Protein AF-A0A9J6B9M2-F1 (afdb_monomer_lite)

Radius of gyration: 27.36 Å; chains: 1; bounding box: 64×39×81 Å

Organism: Polypedilum vanderplanki (NCBI:txid319348)

Structure (mmCIF, N/CA/C/O backbone):
data_AF-A0A9J6B9M2-F1
#
_entry.id   AF-A0A9J6B9M2-F1
#
loop_
_atom_site.group_PDB
_atom_site.id
_atom_site.type_symbol
_atom_site.label_atom_id
_atom_site.label_alt_id
_atom_site.label_comp_id
_atom_site.label_asym_id
_atom_site.label_entity_id
_atom_site.label_seq_id
_atom_site.pdbx_PDB_ins_code
_atom_site.Cartn_x
_atom_site.Cartn_y
_atom_site.Cartn_z
_atom_site.occupancy
_atom_site.B_iso_or_equiv
_atom_site.auth_seq_id
_atom_site.auth_comp_id
_atom_site.auth_asym_id
_atom_site.auth_atom_id
_atom_site.pdbx_PDB_model_num
ATOM 1 N N . MET A 1 1 ? -39.861 -20.823 20.145 1.00 45.88 1 MET A N 1
ATOM 2 C CA . MET A 1 1 ? -38.771 -19.869 20.439 1.00 45.88 1 MET A CA 1
ATOM 3 C C . MET A 1 1 ? -38.819 -18.797 19.368 1.00 45.88 1 MET A C 1
ATOM 5 O O . MET A 1 1 ? -38.499 -19.095 18.225 1.00 45.88 1 MET A O 1
ATOM 9 N N . GLY A 1 2 ? -39.353 -17.618 19.690 1.00 63.28 2 GLY A N 1
ATOM 10 C CA . GLY A 1 2 ? -39.332 -16.478 18.771 1.00 63.28 2 GLY A CA 1
ATOM 11 C C . GLY A 1 2 ? -37.943 -15.850 18.779 1.00 63.28 2 GLY A C 1
ATOM 12 O O . GLY A 1 2 ? -37.312 -15.782 19.830 1.00 63.28 2 GLY A O 1
ATOM 13 N N . VAL A 1 3 ? -37.446 -15.442 17.614 1.00 73.94 3 VAL A N 1
ATOM 14 C CA . VAL A 1 3 ? -36.196 -14.683 17.518 1.00 73.94 3 VAL A CA 1
ATOM 15 C C . VAL A 1 3 ? -36.470 -13.271 18.034 1.00 73.94 3 VAL A C 1
ATOM 17 O O . VAL A 1 3 ? -37.163 -12.500 17.375 1.00 73.94 3 VAL A O 1
ATOM 20 N N . GLU A 1 4 ? -35.949 -12.935 19.212 1.00 78.19 4 GLU A N 1
ATOM 21 C CA . GLU A 1 4 ? -35.966 -11.567 19.736 1.00 78.19 4 GLU A CA 1
ATOM 22 C C . GLU A 1 4 ? -34.777 -10.791 19.152 1.00 78.19 4 GLU A C 1
ATOM 24 O O . GLU A 1 4 ? -33.616 -11.169 19.322 1.00 78.19 4 GLU A O 1
ATOM 29 N N . ILE A 1 5 ? -35.064 -9.726 18.398 1.00 80.81 5 ILE A N 1
ATOM 30 C CA . ILE A 1 5 ? -34.043 -8.889 17.760 1.00 80.81 5 ILE A CA 1
ATOM 31 C C . ILE A 1 5 ? -33.724 -7.717 18.687 1.00 80.81 5 ILE A C 1
ATOM 33 O O . ILE A 1 5 ? -34.560 -6.842 18.897 1.00 80.81 5 ILE A O 1
ATOM 37 N N . ASP A 1 6 ? -32.489 -7.666 19.189 1.00 82.75 6 ASP A N 1
ATOM 38 C CA . ASP A 1 6 ? -31.987 -6.507 19.929 1.00 82.75 6 ASP A CA 1
ATOM 39 C C . ASP A 1 6 ? -31.730 -5.336 18.968 1.00 82.75 6 ASP A C 1
ATOM 41 O O . ASP A 1 6 ? -30.740 -5.303 18.225 1.00 82.75 6 ASP A O 1
ATOM 45 N N . THR A 1 7 ? -32.650 -4.372 18.976 1.00 84.25 7 THR A N 1
ATOM 46 C CA . THR A 1 7 ? -32.613 -3.197 18.103 1.00 84.25 7 THR A CA 1
ATOM 47 C C . THR A 1 7 ? -31.556 -2.173 18.506 1.00 84.25 7 THR A C 1
ATOM 49 O O . THR A 1 7 ? -31.116 -1.396 17.658 1.00 84.25 7 THR A O 1
ATOM 52 N N . HIS A 1 8 ? -31.075 -2.197 19.751 1.00 86.25 8 HIS A N 1
ATOM 53 C CA . HIS A 1 8 ? -30.041 -1.281 20.232 1.00 86.25 8 HIS A CA 1
ATOM 54 C C . HIS A 1 8 ? -28.655 -1.646 19.673 1.00 86.25 8 HIS A C 1
ATOM 56 O O . HIS A 1 8 ? -27.823 -0.771 19.426 1.00 86.25 8 HIS A O 1
ATOM 62 N N . LEU A 1 9 ? -28.411 -2.933 19.406 1.00 85.75 9 LEU A N 1
ATOM 63 C CA . LEU A 1 9 ? -27.164 -3.431 18.807 1.00 85.75 9 LEU A CA 1
ATOM 64 C C . LEU A 1 9 ? -27.168 -3.438 17.270 1.00 85.75 9 LEU A C 1
ATOM 66 O O . LEU A 1 9 ? -26.101 -3.583 16.663 1.00 85.75 9 LEU A O 1
ATOM 70 N N . LEU A 1 10 ? -28.330 -3.273 16.627 1.00 90.31 10 LEU A N 1
ATOM 71 C CA . LEU A 1 10 ? -28.454 -3.275 15.163 1.00 90.31 10 LEU A CA 1
ATOM 72 C C . LEU A 1 10 ? -27.509 -2.283 14.460 1.00 90.31 10 LEU A C 1
ATOM 74 O O . LEU A 1 10 ? -26.861 -2.703 13.501 1.00 90.31 10 LEU A O 1
ATOM 78 N N . PRO A 1 11 ? -27.342 -1.023 14.915 1.00 88.81 11 PRO A N 1
ATOM 79 C CA . PRO A 1 11 ? -26.441 -0.079 14.252 1.00 88.81 11 PRO A CA 1
ATOM 80 C C . PRO A 1 11 ? -24.980 -0.538 14.275 1.00 88.81 11 PRO A C 1
ATOM 82 O O . PRO A 1 11 ? -24.276 -0.427 13.274 1.00 88.81 11 PRO A O 1
ATOM 85 N N . MET A 1 12 ? -24.529 -1.111 15.397 1.00 90.00 12 MET A N 1
ATOM 86 C CA . MET A 1 12 ? -23.161 -1.616 15.534 1.00 90.00 12 MET A CA 1
ATOM 87 C C . MET A 1 12 ? -22.931 -2.854 14.661 1.00 90.00 12 MET A C 1
ATOM 89 O O . MET A 1 12 ? -21.891 -2.978 14.016 1.00 90.00 12 MET A O 1
ATOM 93 N N . LYS A 1 13 ? -23.922 -3.752 14.582 1.00 91.75 13 LYS A N 1
ATOM 94 C CA . LYS A 1 13 ? -23.883 -4.907 13.672 1.00 91.75 13 LYS A CA 1
ATOM 95 C C . LYS A 1 13 ? -23.866 -4.470 12.207 1.00 91.75 13 LYS A C 1
ATOM 97 O O . LYS A 1 13 ? -23.094 -5.015 11.425 1.00 91.75 13 LYS A O 1
ATOM 102 N N . GLY A 1 14 ? -24.675 -3.471 11.856 1.00 94.69 14 GLY A N 1
ATOM 103 C CA . GLY A 1 14 ? -24.708 -2.880 10.520 1.00 94.69 14 GLY A CA 1
ATOM 104 C C . GLY A 1 14 ? -23.366 -2.261 10.133 1.00 94.69 14 GLY A C 1
ATOM 105 O O . GLY A 1 14 ? -22.851 -2.563 9.059 1.00 94.69 14 GLY A O 1
ATOM 106 N N . HIS A 1 15 ? -22.753 -1.472 11.024 1.00 92.94 15 HIS A N 1
ATOM 107 C CA . HIS A 1 15 ? -21.397 -0.947 10.819 1.00 92.94 15 HIS A CA 1
ATOM 108 C C . HIS A 1 15 ? -20.389 -2.073 10.587 1.00 92.94 15 HIS A C 1
ATOM 110 O O . HIS A 1 15 ? -19.672 -2.040 9.591 1.00 92.94 15 HIS A O 1
ATOM 116 N N . TYR A 1 16 ? -20.374 -3.091 11.451 1.00 92.69 16 TYR A N 1
ATOM 117 C CA . TYR A 1 16 ? -19.426 -4.198 11.336 1.00 92.69 16 TYR A CA 1
ATOM 118 C C . TYR A 1 16 ? -19.595 -4.957 10.014 1.00 92.69 16 TYR A C 1
ATOM 120 O O . TYR A 1 16 ? -18.606 -5.280 9.353 1.00 92.69 16 TYR A O 1
ATOM 128 N N . PHE A 1 17 ? -20.841 -5.200 9.601 1.00 95.75 17 PHE A N 1
ATOM 129 C CA . PHE A 1 17 ? -21.159 -5.820 8.319 1.00 95.75 17 PHE A CA 1
ATOM 130 C C . PHE A 1 17 ? -20.660 -4.974 7.143 1.00 95.75 17 PHE A C 1
ATOM 132 O O . PHE A 1 17 ? -19.900 -5.473 6.317 1.00 95.75 17 PHE A O 1
ATOM 139 N N . LEU A 1 18 ? -21.025 -3.689 7.091 1.00 94.75 18 LEU A N 1
ATOM 140 C CA . LEU A 1 18 ? -20.653 -2.790 5.994 1.00 94.75 18 LEU A CA 1
ATOM 141 C C . LEU A 1 18 ? -19.141 -2.550 5.921 1.00 94.75 18 LEU A C 1
ATOM 143 O O . LEU A 1 18 ? -18.575 -2.522 4.832 1.00 94.75 18 LEU A O 1
ATOM 147 N N . PHE A 1 19 ? -18.473 -2.420 7.067 1.00 92.12 19 PHE A N 1
ATOM 148 C CA . PHE A 1 19 ? -17.027 -2.238 7.133 1.00 92.12 19 PHE A CA 1
ATOM 149 C C . PHE A 1 19 ? -16.279 -3.454 6.575 1.00 92.12 19 PHE A C 1
ATOM 151 O O . PHE A 1 19 ? -15.387 -3.299 5.740 1.00 92.12 19 PHE A O 1
ATOM 158 N N . ASN A 1 20 ? -16.658 -4.670 6.983 1.00 92.69 20 ASN A N 1
ATOM 159 C CA . ASN A 1 20 ? -16.047 -5.889 6.448 1.00 92.69 20 ASN A CA 1
ATOM 160 C C . ASN A 1 20 ? -16.412 -6.099 4.971 1.00 92.69 20 ASN A C 1
ATOM 162 O O . ASN A 1 20 ? -15.540 -6.446 4.183 1.00 92.69 20 ASN A O 1
ATOM 166 N N . ALA A 1 21 ? -17.657 -5.824 4.571 1.00 95.19 21 ALA A N 1
ATOM 167 C CA . ALA A 1 21 ? -18.082 -5.918 3.175 1.00 95.19 21 ALA A CA 1
ATOM 168 C C . ALA A 1 21 ? -17.297 -4.962 2.258 1.00 95.19 21 ALA A C 1
ATOM 170 O O . ALA A 1 21 ? -16.890 -5.358 1.169 1.00 95.19 21 ALA A O 1
ATOM 171 N N . GLY A 1 22 ? -17.041 -3.727 2.702 1.00 91.44 22 GLY A N 1
ATOM 172 C CA . GLY A 1 22 ? -16.270 -2.745 1.935 1.00 91.44 22 GLY A CA 1
ATOM 173 C C . GLY A 1 22 ? -14.766 -3.031 1.899 1.00 91.44 22 GLY A C 1
ATOM 174 O O . GLY A 1 22 ? -14.121 -2.829 0.873 1.00 91.44 22 GLY A O 1
ATOM 175 N N . THR A 1 23 ? -14.189 -3.527 2.996 1.00 91.19 23 THR A N 1
ATOM 176 C CA . THR A 1 23 ? -12.742 -3.806 3.077 1.00 91.19 23 THR A CA 1
ATOM 177 C C . THR A 1 23 ? -12.344 -5.145 2.462 1.00 91.19 23 THR A C 1
ATOM 179 O O . THR A 1 23 ? -11.216 -5.261 1.983 1.00 91.19 23 THR A O 1
ATOM 182 N N . ALA A 1 24 ? -13.253 -6.125 2.418 1.00 93.19 24 ALA A N 1
ATOM 183 C CA . ALA A 1 24 ? -13.013 -7.449 1.848 1.00 93.19 24 ALA A CA 1
ATOM 184 C C . ALA A 1 24 ? -12.409 -7.421 0.431 1.00 93.19 24 ALA A C 1
ATOM 186 O O . ALA A 1 24 ? -11.409 -8.108 0.224 1.00 93.19 24 ALA A O 1
ATOM 187 N N . PRO A 1 25 ? -12.930 -6.637 -0.535 1.00 90.75 25 PRO A N 1
ATOM 188 C CA . PRO A 1 25 ? -12.290 -6.523 -1.840 1.00 90.75 25 PRO A CA 1
ATOM 189 C C . PRO A 1 25 ? -11.047 -5.629 -1.803 1.00 90.75 25 PRO A C 1
ATOM 191 O O . PRO A 1 25 ? -10.071 -5.927 -2.469 1.00 90.75 25 PRO A O 1
ATOM 194 N N . VAL A 1 26 ? -11.026 -4.544 -1.029 1.00 89.50 26 VAL A N 1
ATOM 195 C CA . VAL A 1 26 ? -9.954 -3.536 -1.131 1.00 89.50 26 VAL A CA 1
ATOM 196 C C . VAL A 1 26 ? -8.634 -4.021 -0.526 1.00 89.50 26 VAL A C 1
ATOM 198 O O . VAL A 1 26 ? -7.588 -3.961 -1.172 1.00 89.50 26 VAL A O 1
ATOM 201 N N . VAL A 1 27 ? -8.666 -4.517 0.711 1.00 89.25 27 VAL A N 1
ATOM 202 C CA . VAL A 1 27 ? -7.469 -4.859 1.498 1.00 89.25 27 VAL A CA 1
ATOM 203 C C . VAL A 1 27 ? -6.516 -5.846 0.799 1.00 89.25 27 VAL A C 1
ATOM 205 O O . VAL A 1 27 ? -5.311 -5.572 0.811 1.00 89.25 27 VAL A O 1
ATOM 208 N N . PRO A 1 28 ? -6.978 -6.951 0.171 1.00 90.44 28 PRO A N 1
ATOM 209 C CA . PRO A 1 28 ? -6.077 -7.885 -0.509 1.00 90.44 28 PRO A CA 1
ATOM 210 C C . PRO A 1 28 ? -5.454 -7.319 -1.794 1.00 90.44 28 PRO A C 1
ATOM 212 O O . PRO A 1 28 ? -4.392 -7.794 -2.192 1.00 90.44 28 PRO A O 1
ATOM 215 N N . PHE A 1 29 ? -6.057 -6.299 -2.420 1.00 91.12 29 PHE A N 1
ATOM 216 C CA . PHE A 1 29 ? -5.556 -5.691 -3.661 1.00 91.12 29 PHE A CA 1
ATOM 217 C C . PHE A 1 29 ? -4.731 -4.409 -3.449 1.00 91.12 29 PHE A C 1
ATOM 219 O O . PHE A 1 29 ? -4.120 -3.909 -4.395 1.00 91.12 29 PHE A O 1
ATOM 226 N N . ILE A 1 30 ? -4.624 -3.881 -2.225 1.00 90.12 30 ILE A N 1
ATOM 227 C CA . ILE A 1 30 ? -3.726 -2.744 -1.950 1.00 90.12 30 ILE A CA 1
ATOM 228 C C . ILE A 1 30 ? -2.246 -3.051 -2.273 1.00 90.12 30 ILE A C 1
ATOM 230 O O . ILE A 1 30 ? -1.595 -2.178 -2.851 1.00 90.12 30 ILE A O 1
ATOM 234 N N . PRO A 1 31 ? -1.678 -4.250 -2.006 1.00 91.06 31 PRO A N 1
ATOM 23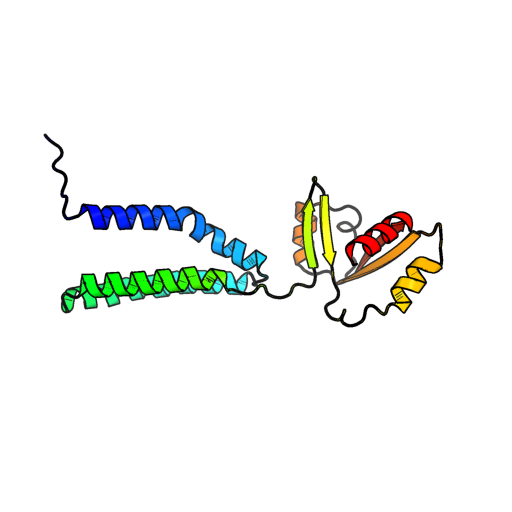5 C CA . PRO A 1 31 ? -0.305 -4.554 -2.405 1.00 91.06 31 PRO A CA 1
ATOM 236 C C . PRO A 1 31 ? -0.123 -4.479 -3.921 1.00 91.06 31 PRO A C 1
ATOM 238 O O . PRO A 1 31 ? 0.861 -3.914 -4.392 1.00 91.06 31 PRO A O 1
ATOM 241 N N . THR A 1 32 ? -1.078 -5.013 -4.690 1.00 90.50 32 THR A N 1
ATOM 242 C CA . THR A 1 32 ? -1.047 -4.960 -6.157 1.00 90.50 32 THR A CA 1
ATOM 243 C C . THR A 1 32 ? -1.185 -3.533 -6.672 1.00 90.50 32 THR A C 1
ATOM 245 O O . THR A 1 32 ? -0.432 -3.147 -7.560 1.00 90.50 32 THR A O 1
ATOM 248 N N . LEU A 1 33 ? -2.046 -2.718 -6.059 1.00 89.75 33 LEU A N 1
ATOM 249 C CA . LEU A 1 33 ? -2.169 -1.301 -6.399 1.00 89.75 33 LEU A CA 1
ATOM 250 C C . LEU A 1 33 ? -0.857 -0.548 -6.135 1.00 89.75 33 LEU A C 1
ATOM 252 O O . LEU A 1 33 ? -0.357 0.158 -7.007 1.00 89.75 33 LEU A O 1
ATOM 256 N N . ALA A 1 34 ? -0.234 -0.757 -4.972 1.00 89.56 34 ALA A N 1
ATOM 257 C CA . ALA A 1 34 ? 1.068 -0.169 -4.661 1.00 89.56 34 ALA A CA 1
ATOM 258 C C . ALA A 1 34 ? 2.145 -0.608 -5.670 1.00 89.56 34 ALA A C 1
ATOM 260 O O . ALA A 1 34 ? 3.009 0.180 -6.053 1.00 89.56 34 ALA A O 1
ATOM 261 N N . LYS A 1 35 ? 2.082 -1.853 -6.157 1.00 86.12 35 LYS A N 1
ATOM 262 C CA . LYS A 1 35 ? 2.966 -2.323 -7.227 1.00 86.12 35 LYS A CA 1
ATOM 263 C C . LYS A 1 35 ? 2.744 -1.619 -8.553 1.00 86.12 35 LYS A C 1
ATOM 265 O O . LYS A 1 35 ? 3.729 -1.266 -9.198 1.00 86.12 35 LYS A O 1
ATOM 270 N N . GLN A 1 36 ? 1.491 -1.403 -8.934 1.00 85.62 36 GLN A N 1
ATOM 271 C CA . GLN A 1 36 ? 1.143 -0.664 -10.147 1.00 85.62 36 GLN A CA 1
ATOM 272 C C . GLN A 1 36 ? 1.603 0.797 -10.074 1.00 85.62 36 GLN A C 1
ATOM 274 O O . GLN A 1 36 ? 2.049 1.337 -11.076 1.00 85.62 36 GLN A O 1
ATOM 279 N N . LEU A 1 37 ? 1.606 1.400 -8.881 1.00 86.38 37 LEU A N 1
ATOM 280 C CA . LEU A 1 37 ? 2.149 2.742 -8.633 1.00 86.38 37 LEU A CA 1
ATOM 281 C C . LEU A 1 37 ? 3.692 2.802 -8.612 1.00 86.38 37 LEU A C 1
ATOM 283 O O . LEU A 1 37 ? 4.258 3.866 -8.374 1.00 86.38 37 LEU A O 1
ATOM 287 N N . GLY A 1 38 ? 4.385 1.681 -8.835 1.00 85.19 38 GLY A N 1
ATOM 288 C CA . GLY A 1 38 ? 5.847 1.625 -8.935 1.00 85.19 38 GLY A CA 1
ATOM 289 C C . GLY A 1 38 ? 6.586 1.324 -7.626 1.00 85.19 38 GLY A C 1
ATOM 290 O O . GLY A 1 38 ? 7.819 1.309 -7.611 1.00 85.19 38 GLY A O 1
ATOM 291 N N . TYR A 1 39 ? 5.889 1.034 -6.520 1.00 87.56 39 TYR A N 1
ATOM 292 C CA . TYR A 1 39 ? 6.551 0.745 -5.244 1.00 87.56 39 TYR A CA 1
ATOM 293 C C . TYR A 1 39 ? 7.278 -0.619 -5.238 1.00 87.56 39 TYR A C 1
ATOM 295 O O . TYR A 1 39 ? 6.812 -1.654 -5.737 1.00 87.56 39 TYR A O 1
ATOM 303 N N . SER A 1 40 ? 8.456 -0.651 -4.606 1.00 88.19 40 SER A N 1
ATOM 304 C CA . SER A 1 40 ? 9.267 -1.871 -4.470 1.00 88.19 40 SER A CA 1
ATOM 305 C C . SER A 1 40 ? 8.603 -2.927 -3.574 1.00 88.19 40 SER A C 1
ATOM 307 O O . SER A 1 40 ? 7.841 -2.606 -2.666 1.00 88.19 40 SER A O 1
ATOM 309 N N . SER A 1 41 ? 8.909 -4.213 -3.807 1.00 88.94 41 SER A N 1
ATOM 310 C CA . SER A 1 41 ? 8.294 -5.333 -3.058 1.00 88.94 41 SER A CA 1
ATOM 311 C C . SER A 1 41 ? 8.703 -5.294 -1.599 1.00 88.94 41 SER A C 1
ATOM 313 O O . SER A 1 41 ? 7.913 -5.634 -0.729 1.00 88.94 41 SER A O 1
ATOM 315 N N . VAL A 1 42 ? 9.932 -4.840 -1.352 1.00 92.69 42 VAL A N 1
ATOM 316 C CA . VAL A 1 42 ? 10.493 -4.704 -0.012 1.00 92.69 42 VAL A CA 1
ATOM 317 C C . VAL A 1 42 ? 9.697 -3.679 0.792 1.00 92.69 42 VAL A C 1
ATOM 319 O O . VAL A 1 42 ? 9.279 -3.978 1.901 1.00 92.69 42 VAL A O 1
ATOM 322 N N . ILE A 1 43 ? 9.413 -2.506 0.214 1.00 92.44 43 ILE A N 1
ATOM 323 C CA . ILE A 1 43 ? 8.668 -1.436 0.895 1.00 92.44 43 ILE A CA 1
ATOM 324 C C . ILE A 1 43 ? 7.251 -1.904 1.229 1.00 92.44 43 ILE A C 1
ATOM 326 O O . ILE A 1 43 ? 6.820 -1.792 2.375 1.00 92.44 43 ILE A O 1
ATOM 330 N N . VAL A 1 44 ? 6.549 -2.481 0.248 1.00 93.50 44 VAL A N 1
ATOM 331 C CA . VAL A 1 44 ? 5.198 -3.018 0.461 1.00 93.50 44 VAL A CA 1
ATOM 332 C C . VAL A 1 44 ? 5.220 -4.097 1.549 1.00 93.50 44 VAL A C 1
ATOM 334 O O . VAL A 1 44 ? 4.422 -4.039 2.479 1.00 93.50 44 VAL A O 1
ATOM 337 N N . GLY A 1 45 ? 6.177 -5.029 1.504 1.00 93.62 45 GLY A N 1
ATOM 338 C CA . GLY A 1 45 ? 6.323 -6.074 2.521 1.00 93.62 45 GLY A CA 1
ATOM 339 C C . GLY A 1 45 ? 6.583 -5.527 3.928 1.00 93.62 45 GLY A C 1
ATOM 340 O O . GLY A 1 45 ? 5.972 -5.991 4.891 1.00 93.62 45 GLY A O 1
ATOM 341 N N . VAL A 1 46 ? 7.433 -4.505 4.058 1.00 96.19 46 VAL A N 1
ATOM 342 C CA . VAL A 1 46 ? 7.728 -3.852 5.345 1.00 96.19 46 VAL A CA 1
ATOM 343 C C . VAL A 1 46 ? 6.477 -3.186 5.919 1.00 96.19 46 VAL A C 1
ATOM 345 O O . VAL A 1 46 ? 6.153 -3.416 7.085 1.00 96.19 46 VAL A O 1
ATOM 348 N N . ILE A 1 47 ? 5.727 -2.433 5.109 1.00 93.62 47 ILE A N 1
ATOM 349 C CA . ILE A 1 47 ? 4.468 -1.798 5.539 1.00 93.62 47 ILE A CA 1
ATOM 350 C C . ILE A 1 47 ? 3.487 -2.857 6.058 1.00 93.62 47 ILE A C 1
ATOM 352 O O . ILE A 1 47 ? 2.960 -2.731 7.165 1.00 93.62 47 ILE A O 1
ATOM 356 N N . TYR A 1 48 ? 3.301 -3.940 5.299 1.00 92.50 48 TYR A N 1
ATOM 357 C CA . TYR A 1 48 ? 2.396 -5.035 5.657 1.00 92.50 48 TYR A CA 1
ATOM 358 C C . TYR A 1 48 ? 2.865 -5.880 6.845 1.00 92.50 48 TYR A C 1
ATOM 360 O O . TYR A 1 48 ? 2.058 -6.599 7.429 1.00 92.50 48 TYR A O 1
ATOM 368 N N . THR A 1 49 ? 4.132 -5.768 7.241 1.00 94.88 49 THR A N 1
ATOM 369 C CA . THR 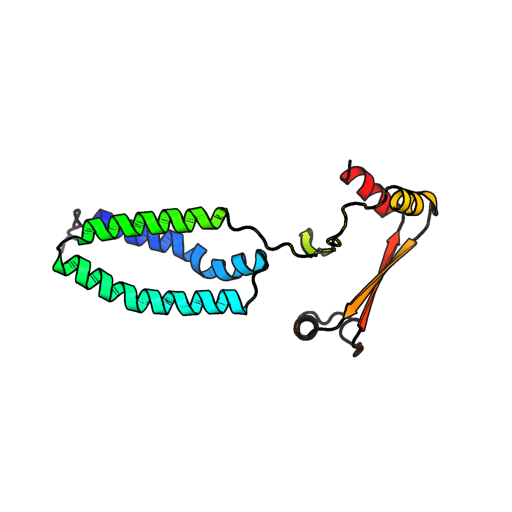A 1 49 ? 4.668 -6.403 8.452 1.00 94.88 49 THR A CA 1
ATOM 370 C C . THR A 1 49 ? 4.479 -5.512 9.677 1.00 94.88 49 THR A C 1
ATOM 372 O O . THR A 1 49 ? 4.094 -5.986 10.744 1.00 94.88 49 THR A O 1
ATOM 375 N N . ILE A 1 50 ? 4.703 -4.204 9.537 1.00 96.19 50 ILE A N 1
ATOM 376 C CA . ILE A 1 50 ? 4.574 -3.248 10.644 1.00 96.19 50 ILE A CA 1
ATOM 377 C C . ILE A 1 50 ? 3.104 -3.070 11.045 1.00 96.19 50 ILE A C 1
ATOM 379 O O . ILE A 1 50 ? 2.794 -3.050 12.237 1.00 96.19 50 ILE A O 1
ATOM 383 N N . LEU A 1 51 ? 2.192 -2.989 10.072 1.00 92.56 51 LEU A N 1
ATOM 384 C CA . LEU A 1 51 ? 0.753 -2.809 10.306 1.00 92.56 51 LEU A CA 1
ATOM 385 C C . LEU A 1 51 ? 0.151 -3.793 11.331 1.00 92.56 51 LEU A C 1
ATOM 387 O O . LEU A 1 51 ? -0.455 -3.326 12.300 1.00 92.56 51 LEU A O 1
ATOM 391 N N . PRO A 1 52 ? 0.299 -5.126 11.191 1.00 93.44 52 PRO A N 1
ATOM 392 C CA . PRO A 1 52 ? -0.249 -6.072 12.159 1.00 93.44 52 PRO A CA 1
ATOM 393 C C . PRO A 1 52 ? 0.429 -5.986 13.529 1.00 93.44 52 PRO A C 1
ATOM 395 O O . PRO A 1 52 ? -0.259 -6.161 14.531 1.00 93.44 52 PRO A O 1
ATOM 398 N N . ILE A 1 53 ? 1.726 -5.665 13.608 1.00 96.75 53 ILE A N 1
ATOM 399 C CA . ILE A 1 53 ? 2.436 -5.492 14.889 1.00 96.75 53 ILE A CA 1
ATOM 400 C C . ILE A 1 53 ? 1.871 -4.287 15.644 1.00 96.75 53 ILE A C 1
ATOM 402 O O . ILE A 1 53 ? 1.480 -4.395 16.809 1.00 96.75 53 ILE A O 1
ATOM 406 N N . VAL A 1 54 ? 1.765 -3.143 14.965 1.00 95.94 54 VAL A N 1
ATOM 407 C CA . VAL A 1 54 ? 1.179 -1.929 15.544 1.00 95.94 54 VAL A CA 1
ATOM 408 C C . VAL A 1 54 ? -0.282 -2.172 15.920 1.00 95.94 54 VAL A C 1
ATOM 410 O O . VAL A 1 54 ? -0.703 -1.788 17.010 1.00 95.94 54 VAL A O 1
ATOM 413 N N . GLY A 1 55 ? -1.053 -2.853 15.069 1.00 92.56 55 GLY A N 1
ATOM 414 C CA . GLY A 1 55 ? -2.442 -3.220 15.344 1.00 92.56 55 GLY A CA 1
ATOM 415 C C . GLY A 1 55 ? -2.600 -4.148 16.552 1.00 92.56 55 GLY A C 1
ATOM 416 O O . GLY A 1 55 ? -3.515 -3.953 17.355 1.00 92.56 55 GLY A O 1
ATOM 417 N N . LEU A 1 56 ? -1.701 -5.120 16.714 1.00 95.88 56 LEU A N 1
ATOM 418 C CA . LEU A 1 56 ? -1.687 -6.047 17.846 1.00 95.88 56 LEU A CA 1
ATOM 419 C C . LEU A 1 56 ? -1.463 -5.314 19.171 1.00 95.88 56 LEU A C 1
ATOM 421 O O . LEU A 1 56 ? -2.127 -5.635 20.149 1.00 95.88 56 LEU A O 1
ATOM 425 N N . ILE A 1 57 ? -0.572 -4.320 19.192 1.00 96.88 57 ILE A N 1
ATOM 426 C CA . ILE A 1 57 ? -0.262 -3.531 20.393 1.00 96.88 57 ILE A CA 1
ATOM 427 C C . ILE A 1 57 ? -1.338 -2.462 20.649 1.00 96.88 57 ILE A C 1
ATOM 429 O O . ILE A 1 57 ? -1.754 -2.247 21.785 1.00 96.88 57 ILE A O 1
ATOM 433 N N . SER A 1 58 ? -1.837 -1.809 19.598 1.00 94.31 58 SER A N 1
ATOM 434 C CA . SER A 1 58 ? -2.804 -0.708 19.718 1.00 94.31 58 SER A CA 1
ATOM 435 C C . SER A 1 58 ? -4.147 -1.177 20.278 1.00 94.31 58 SER A C 1
ATOM 437 O O . SER A 1 58 ? -4.730 -0.501 21.122 1.00 94.31 58 SER A O 1
ATOM 439 N N . LYS A 1 59 ? -4.640 -2.344 19.842 1.00 91.81 59 LYS A N 1
ATOM 440 C CA . LYS A 1 59 ? -5.934 -2.894 20.278 1.00 91.81 59 LYS A CA 1
ATOM 441 C C . LYS A 1 59 ? -6.071 -3.015 21.806 1.00 91.81 59 LYS A C 1
ATOM 443 O O . LYS A 1 59 ? -7.014 -2.428 22.334 1.00 91.81 59 LYS A O 1
ATOM 448 N N . PRO A 1 60 ? -5.180 -3.715 22.537 1.00 95.38 60 PRO A N 1
ATOM 449 C CA . PRO A 1 60 ? -5.278 -3.804 23.990 1.00 95.38 60 PRO A CA 1
ATOM 450 C C . PRO A 1 60 ? -5.047 -2.451 24.666 1.00 95.38 60 PRO A C 1
ATOM 452 O O . PRO A 1 60 ? -5.768 -2.129 25.605 1.00 95.38 60 PRO A O 1
ATOM 455 N N . LEU A 1 61 ? -4.112 -1.626 24.177 1.00 95.62 61 LEU A N 1
ATOM 456 C CA . LEU A 1 61 ? -3.842 -0.311 24.770 1.00 95.62 61 LEU A CA 1
ATOM 457 C C . LEU A 1 61 ? -5.077 0.595 24.736 1.00 95.62 61 LEU A C 1
ATOM 459 O O . LEU A 1 61 ? -5.528 1.074 25.777 1.00 95.62 61 LEU A O 1
ATOM 463 N N . PHE A 1 62 ? -5.658 0.804 23.555 1.00 94.31 62 PHE A N 1
ATOM 464 C CA . PHE A 1 62 ? -6.835 1.660 23.414 1.00 94.31 62 PHE A CA 1
ATOM 465 C C . PHE A 1 62 ? -8.113 1.004 23.944 1.00 94.31 62 PHE A C 1
ATOM 467 O O . PHE A 1 62 ? -9.009 1.723 24.381 1.00 94.31 62 PHE A O 1
ATOM 474 N N . GLY A 1 63 ? -8.178 -0.331 23.975 1.00 93.00 63 GLY A N 1
ATOM 475 C CA . GLY A 1 63 ? -9.238 -1.072 24.661 1.00 93.00 63 GLY A CA 1
ATOM 476 C C . GLY A 1 63 ? -9.255 -0.776 26.161 1.00 93.00 63 GLY A C 1
ATOM 477 O O . GLY A 1 63 ? -10.261 -0.298 26.677 1.00 93.00 63 GLY A O 1
ATOM 478 N N . ILE A 1 64 ? -8.110 -0.931 26.839 1.00 96.12 64 ILE A N 1
ATOM 479 C CA . ILE A 1 64 ? -7.970 -0.635 28.276 1.00 96.12 64 ILE A CA 1
ATOM 480 C C . ILE A 1 64 ? -8.291 0.834 28.569 1.00 96.12 64 ILE A C 1
ATOM 482 O O . ILE A 1 64 ? -8.973 1.131 29.548 1.00 96.12 64 ILE A O 1
ATOM 486 N N . ILE A 1 65 ? -7.821 1.765 27.734 1.00 95.50 65 ILE A N 1
ATOM 487 C CA . ILE A 1 65 ? -8.132 3.196 27.887 1.00 95.50 65 ILE A CA 1
ATOM 488 C C . ILE A 1 65 ? -9.641 3.431 27.741 1.00 95.50 65 ILE A C 1
ATOM 490 O O . ILE A 1 65 ? -10.244 4.116 28.570 1.00 95.50 65 ILE A O 1
ATOM 494 N N . GLY A 1 66 ? -10.260 2.858 26.709 1.00 94.19 66 GLY A N 1
ATOM 495 C CA . GLY A 1 66 ? -11.695 2.984 26.471 1.00 94.19 66 GLY A CA 1
ATOM 496 C C . GLY A 1 66 ? -12.525 2.484 27.646 1.00 94.19 66 GLY A C 1
ATOM 497 O O . GLY A 1 66 ? -13.466 3.171 28.049 1.00 94.19 66 GLY A O 1
ATOM 498 N N . ASP A 1 67 ? -12.132 1.349 28.218 1.00 93.38 67 ASP A N 1
ATOM 499 C CA . ASP A 1 67 ? -12.831 0.717 29.333 1.00 93.38 67 ASP A CA 1
ATOM 500 C C . ASP A 1 67 ? -12.603 1.433 30.659 1.00 93.38 67 ASP A C 1
ATOM 502 O O . ASP A 1 67 ? -13.563 1.678 31.388 1.00 93.38 67 ASP A O 1
ATOM 506 N N . ARG A 1 68 ? -11.369 1.863 30.948 1.00 95.94 68 ARG A N 1
ATOM 507 C CA . ARG A 1 68 ? -11.040 2.561 32.199 1.00 95.94 68 ARG A CA 1
ATOM 508 C C . ARG A 1 68 ? -11.714 3.926 32.315 1.00 95.94 68 ARG A C 1
ATOM 510 O O . ARG A 1 68 ? -12.101 4.320 33.411 1.00 95.94 68 ARG A O 1
ATOM 517 N N . PHE A 1 69 ? -11.812 4.665 31.212 1.00 94.50 69 PHE A N 1
ATOM 518 C CA . PHE A 1 69 ? -12.380 6.017 31.205 1.00 94.50 69 PHE A CA 1
ATOM 519 C C . PHE A 1 69 ? -13.843 6.057 30.736 1.00 94.50 69 PHE A C 1
ATOM 521 O O . PHE A 1 69 ? -14.421 7.140 30.674 1.00 94.50 69 PHE A O 1
ATOM 528 N N . HIS A 1 70 ? -14.450 4.910 30.401 1.00 93.88 70 HIS A N 1
ATOM 529 C CA . HIS A 1 70 ? -15.811 4.807 29.853 1.00 93.88 70 HIS A CA 1
ATOM 530 C C . HIS A 1 70 ? -16.053 5.707 28.621 1.00 93.88 70 HIS A C 1
ATOM 532 O O . HIS A 1 70 ? -17.119 6.304 28.445 1.00 93.88 70 HIS A O 1
ATOM 538 N N . ILE A 1 71 ? -15.043 5.825 27.752 1.00 94.94 71 ILE A N 1
ATOM 539 C CA . ILE A 1 71 ? -15.063 6.675 26.545 1.00 94.94 71 ILE A CA 1
ATOM 540 C C . ILE A 1 71 ? -15.089 5.867 25.240 1.00 94.94 71 ILE A C 1
ATOM 542 O O . ILE A 1 71 ? -14.740 6.397 24.181 1.00 94.94 71 ILE A O 1
ATOM 546 N N . GLN A 1 72 ? -15.529 4.607 25.279 1.00 92.38 72 GLN A N 1
ATOM 547 C CA . GLN A 1 72 ? -15.495 3.688 24.132 1.00 92.38 72 GLN A CA 1
ATOM 548 C C . GLN A 1 72 ? -16.159 4.286 22.886 1.00 92.38 72 GLN A C 1
ATOM 550 O O . GLN A 1 72 ? -15.593 4.237 21.798 1.00 92.38 72 GLN A O 1
ATOM 555 N N . LYS A 1 73 ? -17.326 4.927 23.047 1.00 90.25 73 LYS A N 1
ATOM 556 C CA . LYS A 1 73 ? -18.058 5.561 21.935 1.00 90.25 73 LYS A CA 1
ATOM 557 C C . LYS A 1 73 ? -17.264 6.697 21.282 1.00 90.25 73 LYS A C 1
ATOM 559 O O . LYS A 1 73 ? -17.256 6.807 20.061 1.00 90.25 73 LYS A O 1
ATOM 564 N N . LYS A 1 74 ? -16.581 7.527 22.080 1.00 93.94 74 LYS A N 1
ATOM 565 C CA . LYS A 1 74 ? -15.776 8.649 21.568 1.00 93.94 74 LYS A CA 1
ATOM 566 C C . LYS A 1 74 ? -14.545 8.140 20.820 1.00 93.94 74 LYS A C 1
ATOM 568 O O . LYS A 1 74 ? -14.275 8.617 19.724 1.00 93.94 74 LYS A O 1
ATOM 573 N N . LEU A 1 75 ? -13.847 7.149 21.381 1.00 94.62 75 LEU A N 1
ATOM 574 C CA . LEU A 1 75 ? -12.697 6.515 20.728 1.00 94.62 75 LEU A CA 1
ATOM 575 C C . LEU A 1 75 ? -13.097 5.819 19.426 1.00 94.62 75 LEU A C 1
ATOM 577 O O . LEU A 1 75 ? -12.413 5.970 18.420 1.00 94.62 75 LEU A O 1
ATOM 581 N N . PHE A 1 76 ? -14.227 5.112 19.424 1.00 92.62 76 PHE A N 1
ATOM 582 C CA . PHE A 1 76 ? -14.749 4.457 18.229 1.00 92.62 76 PHE A CA 1
ATOM 583 C C . PHE A 1 76 ? -15.018 5.459 17.098 1.00 92.62 76 PHE A C 1
ATOM 585 O O . PHE A 1 76 ? -14.529 5.273 15.986 1.00 92.62 76 PHE A O 1
ATOM 592 N N . ILE A 1 77 ? -15.732 6.552 17.391 1.00 94.12 77 ILE A N 1
ATOM 593 C CA . ILE A 1 77 ? -16.019 7.604 16.405 1.00 94.12 77 ILE A CA 1
ATOM 594 C C . ILE A 1 77 ? -14.719 8.258 15.913 1.00 94.12 77 ILE A C 1
ATOM 596 O O . ILE A 1 77 ? -14.546 8.443 14.710 1.00 94.12 77 ILE A O 1
ATOM 600 N N . LEU A 1 78 ? -13.781 8.557 16.818 1.00 95.81 78 LEU A N 1
ATOM 601 C CA . LEU A 1 78 ? -12.479 9.129 16.468 1.00 95.81 78 LEU A CA 1
ATOM 602 C C . LEU A 1 78 ? -11.705 8.230 15.492 1.00 95.81 78 LEU A C 1
ATOM 604 O O . LEU A 1 78 ? -11.252 8.704 14.450 1.00 95.81 78 LEU A O 1
ATOM 608 N N . PHE A 1 79 ? -11.579 6.935 15.792 1.00 94.44 79 PHE A N 1
ATOM 609 C CA . PHE A 1 79 ? -10.885 5.999 14.906 1.00 94.44 79 PHE A CA 1
ATOM 610 C C . PHE A 1 79 ? -11.602 5.824 13.570 1.00 94.44 79 PHE A C 1
ATOM 612 O O . PHE A 1 79 ? -10.936 5.730 12.542 1.00 94.44 79 PHE A O 1
ATOM 619 N N . GLN A 1 80 ? -12.935 5.855 13.554 1.00 94.25 80 GLN A N 1
ATOM 620 C CA . GLN A 1 80 ? -13.692 5.817 12.306 1.00 94.25 80 GLN A CA 1
ATOM 621 C C . GLN A 1 80 ? -13.367 7.022 11.410 1.00 94.25 80 GLN A C 1
ATOM 623 O O . GLN A 1 80 ? -13.151 6.840 10.213 1.00 94.25 80 GLN A O 1
ATOM 628 N N . PHE A 1 81 ? -13.269 8.232 11.968 1.00 96.12 81 PHE A N 1
ATOM 629 C CA . PHE A 1 81 ? -12.853 9.412 11.202 1.00 96.12 81 PHE A CA 1
ATOM 630 C C . PHE A 1 81 ? -11.426 9.285 10.665 1.00 96.12 81 PHE A C 1
ATOM 632 O O . PHE A 1 81 ? -11.192 9.568 9.492 1.00 96.12 81 PHE A O 1
ATOM 639 N N . ILE A 1 82 ? -10.488 8.804 11.485 1.00 95.69 82 ILE A N 1
ATOM 640 C CA . ILE A 1 82 ? -9.097 8.580 11.061 1.00 95.69 82 ILE A CA 1
ATOM 641 C C . ILE A 1 82 ? -9.039 7.580 9.901 1.00 95.69 82 ILE A C 1
ATOM 643 O O . ILE A 1 82 ? -8.330 7.818 8.923 1.00 95.69 82 ILE A O 1
ATOM 647 N N . ILE A 1 83 ? -9.809 6.492 9.976 1.00 93.06 83 ILE A N 1
ATOM 648 C CA . ILE A 1 83 ? -9.918 5.499 8.903 1.00 93.06 83 ILE A CA 1
ATOM 649 C C . ILE A 1 83 ? -10.455 6.159 7.630 1.00 93.06 83 ILE A C 1
ATOM 651 O O . ILE A 1 83 ? -9.819 6.040 6.587 1.00 93.06 83 ILE A O 1
ATOM 655 N N . ILE A 1 84 ? -11.567 6.896 7.704 1.00 93.62 84 ILE A N 1
ATOM 656 C CA . ILE A 1 84 ? -12.165 7.565 6.535 1.00 93.62 84 ILE A CA 1
ATOM 657 C C . ILE A 1 84 ? -11.160 8.511 5.866 1.00 93.62 84 ILE A C 1
ATOM 659 O O . ILE A 1 84 ? -10.968 8.435 4.655 1.00 93.62 84 ILE A O 1
ATOM 663 N N . ILE A 1 85 ? -10.482 9.355 6.648 1.00 96.38 85 ILE A N 1
ATOM 664 C CA . ILE A 1 85 ? -9.475 10.296 6.135 1.00 96.38 85 ILE A CA 1
ATOM 665 C C . ILE A 1 85 ? -8.307 9.540 5.493 1.00 96.38 85 ILE A C 1
ATOM 667 O O . ILE A 1 85 ? -7.856 9.911 4.412 1.00 96.38 85 ILE A O 1
ATOM 671 N N . SER A 1 86 ? -7.841 8.457 6.121 1.00 92.25 86 SER A N 1
ATOM 672 C CA . SER A 1 86 ? -6.726 7.653 5.605 1.00 92.25 86 SER A CA 1
ATOM 673 C C . SER A 1 86 ? -7.079 6.971 4.283 1.00 92.25 86 SER A C 1
ATOM 675 O O . SER A 1 86 ? -6.303 7.041 3.336 1.00 92.25 86 SER A O 1
ATOM 677 N N . PHE A 1 87 ? -8.261 6.354 4.186 1.00 90.31 87 PHE A N 1
ATOM 678 C CA . PHE A 1 87 ? -8.731 5.733 2.944 1.00 90.31 87 PHE A CA 1
ATOM 679 C C . PHE A 1 87 ? -8.987 6.765 1.841 1.00 90.31 87 PHE A C 1
ATOM 681 O O . PHE A 1 87 ? -8.708 6.490 0.678 1.00 90.31 87 PHE A O 1
ATOM 688 N N . PHE A 1 88 ? -9.461 7.962 2.189 1.00 92.81 88 PHE A N 1
ATOM 689 C CA . PHE A 1 88 ? -9.604 9.058 1.233 1.00 92.81 88 PHE A CA 1
ATOM 690 C C . PHE A 1 88 ? -8.244 9.552 0.718 1.00 92.81 88 PHE A C 1
ATOM 692 O O . PHE A 1 88 ? -8.080 9.770 -0.480 1.00 92.81 88 PHE A O 1
ATOM 699 N N . ALA A 1 89 ? -7.240 9.652 1.594 1.00 93.25 89 ALA A N 1
ATOM 700 C CA . ALA A 1 89 ? -5.885 10.059 1.223 1.00 93.25 89 ALA A CA 1
ATOM 701 C C . ALA A 1 89 ? -5.209 9.090 0.234 1.00 93.25 89 ALA A C 1
ATOM 703 O O . ALA A 1 89 ? -4.378 9.527 -0.559 1.00 93.25 89 ALA A O 1
ATOM 704 N N . ILE A 1 90 ? -5.591 7.804 0.225 1.00 89.50 90 ILE A N 1
ATOM 705 C CA . ILE A 1 90 ? -5.065 6.808 -0.728 1.00 89.50 90 ILE A CA 1
ATOM 706 C C . ILE A 1 90 ? -5.319 7.223 -2.186 1.00 89.50 90 ILE A C 1
ATOM 708 O O . ILE A 1 90 ? -4.490 6.947 -3.048 1.00 89.50 90 ILE A O 1
ATOM 712 N N . ILE A 1 91 ? -6.417 7.936 -2.461 1.00 89.06 91 ILE A N 1
ATOM 713 C CA . ILE A 1 91 ? -6.768 8.415 -3.810 1.00 89.06 91 ILE A CA 1
ATOM 714 C C . ILE A 1 91 ? -5.724 9.412 -4.343 1.00 89.06 91 ILE A C 1
ATOM 716 O O . ILE A 1 91 ? -5.536 9.528 -5.549 1.00 89.06 91 ILE A O 1
ATOM 720 N N . PHE A 1 92 ? -5.014 10.103 -3.449 1.00 92.00 92 PHE A N 1
ATOM 721 C CA . PHE A 1 92 ? -4.015 11.114 -3.793 1.00 92.00 92 PHE A CA 1
ATOM 722 C C . PHE A 1 92 ? -2.582 10.573 -3.794 1.00 92.00 92 PHE A C 1
ATOM 724 O O . PHE A 1 92 ? -1.642 11.362 -3.882 1.00 92.00 92 PHE A O 1
ATOM 731 N N . ILE A 1 93 ? -2.382 9.254 -3.672 1.00 89.12 93 ILE A N 1
ATOM 732 C CA . ILE A 1 93 ? -1.038 8.670 -3.731 1.00 89.12 93 ILE A CA 1
ATOM 733 C C . ILE A 1 93 ? -0.511 8.799 -5.169 1.00 89.12 93 ILE A C 1
ATOM 735 O O . ILE A 1 93 ? -1.098 8.213 -6.082 1.00 89.12 93 ILE A O 1
ATOM 739 N N . PRO A 1 94 ? 0.596 9.530 -5.393 1.00 86.44 94 PRO A N 1
ATOM 740 C CA . PRO A 1 94 ? 1.168 9.671 -6.722 1.00 86.44 94 PRO A CA 1
ATOM 741 C C . PRO A 1 94 ? 1.848 8.370 -7.163 1.00 86.44 94 PRO A C 1
ATOM 743 O O . PRO A 1 94 ? 2.454 7.656 -6.360 1.00 86.44 94 PRO A O 1
ATOM 746 N N . SER A 1 95 ? 1.796 8.085 -8.462 1.00 84.00 95 SER A N 1
ATOM 747 C CA . SER A 1 95 ? 2.630 7.054 -9.076 1.00 84.00 95 SER A CA 1
ATOM 748 C C . SER A 1 95 ? 4.087 7.507 -9.117 1.00 84.00 95 SER A C 1
ATOM 750 O O . SER A 1 95 ? 4.381 8.657 -9.450 1.00 84.00 95 SER A O 1
ATOM 752 N N . ILE A 1 96 ? 5.010 6.596 -8.828 1.00 80.88 96 ILE A N 1
ATOM 753 C CA . ILE A 1 96 ? 6.438 6.831 -9.033 1.00 80.88 96 ILE A CA 1
ATOM 754 C C . ILE A 1 96 ? 6.685 6.802 -10.549 1.00 80.88 96 ILE A C 1
ATOM 756 O O . ILE A 1 96 ? 6.299 5.817 -11.183 1.00 80.88 96 ILE A O 1
ATOM 760 N N . PRO A 1 97 ? 7.304 7.842 -11.145 1.00 69.56 97 PRO A N 1
ATOM 761 C CA . PRO A 1 97 ? 7.554 7.880 -12.579 1.00 69.56 97 PRO A CA 1
ATOM 762 C C . PRO A 1 97 ? 8.388 6.665 -12.982 1.00 69.56 97 PRO A C 1
ATOM 764 O O . PRO A 1 97 ? 9.503 6.456 -12.499 1.00 69.56 97 PRO A O 1
ATOM 767 N N . SER A 1 98 ? 7.813 5.837 -13.846 1.00 63.41 98 SER A N 1
ATOM 768 C CA . SER A 1 98 ? 8.472 4.677 -14.424 1.00 63.41 98 SER A CA 1
ATOM 769 C C . SER A 1 98 ? 8.758 4.957 -15.890 1.00 63.41 98 SER A C 1
ATOM 771 O O . SER A 1 98 ? 7.870 5.394 -16.613 1.00 63.41 98 SER A O 1
ATOM 773 N N . ASN A 1 99 ? 9.966 4.641 -16.351 1.00 59.75 99 ASN A N 1
ATOM 774 C CA . ASN A 1 99 ? 10.383 4.919 -17.730 1.00 59.75 99 ASN A CA 1
ATOM 775 C C . ASN A 1 99 ? 9.642 4.073 -18.785 1.00 59.75 99 ASN A C 1
ATOM 777 O O . ASN A 1 99 ? 9.890 4.238 -19.975 1.00 59.75 99 ASN A O 1
ATOM 781 N N . GLY A 1 100 ? 8.742 3.166 -18.382 1.00 62.09 100 GLY A N 1
ATOM 782 C CA . GLY A 1 100 ? 7.888 2.459 -19.324 1.00 62.09 100 GLY A CA 1
ATOM 783 C C . GLY A 1 100 ? 6.567 1.967 -18.741 1.00 62.09 100 GLY A C 1
ATOM 784 O O . GLY A 1 100 ? 6.514 1.502 -17.603 1.00 62.09 10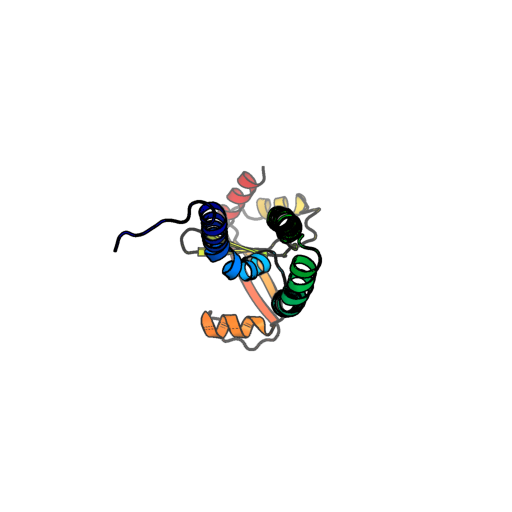0 GLY A O 1
ATOM 785 N N . GLU A 1 101 ? 5.517 2.056 -19.553 1.00 62.69 101 GLU A N 1
ATOM 786 C CA . GLU A 1 101 ? 4.158 1.596 -19.274 1.00 62.69 101 GLU A CA 1
ATOM 787 C C . GLU A 1 101 ? 3.812 0.370 -20.127 1.00 62.69 101 GLU A C 1
ATOM 789 O O . GLU A 1 101 ? 4.150 0.302 -21.309 1.00 62.69 101 GLU A O 1
ATOM 794 N N . PHE A 1 102 ? 3.084 -0.588 -19.550 1.00 63.50 102 PHE A N 1
ATOM 795 C CA . PHE A 1 102 ? 2.551 -1.738 -20.282 1.00 63.50 102 PHE A CA 1
ATOM 796 C C . PHE A 1 102 ? 1.089 -1.485 -20.656 1.00 63.50 102 PHE A C 1
ATOM 798 O O . PHE A 1 102 ? 0.227 -1.380 -19.786 1.00 63.50 102 PHE A O 1
ATOM 805 N N . HIS A 1 103 ? 0.813 -1.385 -21.954 1.00 63.91 103 HIS A N 1
ATOM 806 C CA . HIS A 1 103 ? -0.526 -1.232 -22.518 1.00 63.91 103 HIS A CA 1
ATOM 807 C C . HIS A 1 103 ? -0.962 -2.585 -23.085 1.00 63.91 103 HIS A C 1
ATOM 809 O O . HIS A 1 103 ? -0.361 -3.093 -24.029 1.00 63.91 103 HIS A O 1
ATOM 815 N N . CYS A 1 104 ? -2.001 -3.179 -22.502 1.00 68.38 104 CYS A N 1
ATOM 816 C CA . CYS A 1 104 ? -2.599 -4.415 -22.999 1.00 68.38 104 CYS A CA 1
ATOM 817 C C . CYS A 1 104 ? -3.917 -4.074 -23.695 1.00 68.38 104 CYS A C 1
ATOM 819 O O . CYS A 1 104 ? -4.883 -3.697 -23.031 1.00 68.38 104 CYS A O 1
ATOM 821 N N . HIS A 1 105 ? -3.962 -4.199 -25.019 1.00 67.44 105 HIS A N 1
ATOM 822 C CA . HIS A 1 105 ? -5.174 -3.987 -25.811 1.00 67.44 105 HIS A CA 1
ATOM 823 C C . HIS A 1 105 ? -5.260 -5.078 -26.880 1.00 67.44 105 HIS A C 1
ATOM 825 O O . HIS A 1 105 ? -4.236 -5.457 -27.434 1.00 67.44 105 HIS A O 1
ATOM 831 N N . GLU A 1 106 ? -6.451 -5.629 -27.124 1.00 69.31 106 GLU A N 1
ATOM 832 C CA . GLU A 1 106 ? -6.697 -6.606 -28.206 1.00 69.31 106 GLU A CA 1
ATOM 833 C C . GLU A 1 106 ? -5.754 -7.830 -28.230 1.00 69.31 106 GLU A C 1
ATOM 835 O O . GLU A 1 106 ? -5.390 -8.346 -29.282 1.00 69.31 106 GLU A O 1
ATOM 840 N N . GLY A 1 107 ? -5.349 -8.327 -27.057 1.00 71.19 107 GLY A N 1
ATOM 841 C CA . GLY A 1 107 ? -4.497 -9.519 -26.960 1.00 71.19 107 GLY A CA 1
ATOM 842 C C . GLY A 1 107 ? -3.018 -9.279 -27.282 1.00 71.19 107 GLY A C 1
ATOM 843 O O . GLY A 1 107 ? -2.248 -10.238 -27.291 1.00 71.19 107 GLY A O 1
ATOM 844 N N . VAL A 1 108 ? -2.598 -8.024 -27.481 1.00 62.97 108 VAL A N 1
ATOM 845 C CA . VAL A 1 108 ? -1.184 -7.644 -27.583 1.00 62.97 108 VAL A CA 1
ATOM 846 C C . VAL A 1 108 ? -0.729 -6.868 -26.346 1.00 62.97 108 VAL A C 1
ATOM 848 O O . VAL A 1 108 ? -1.454 -6.033 -25.803 1.00 62.97 108 VAL A O 1
ATOM 851 N N . THR A 1 109 ? 0.492 -7.153 -25.885 1.00 62.44 109 THR A N 1
ATOM 852 C CA . THR A 1 109 ? 1.162 -6.427 -24.796 1.00 62.44 109 THR A CA 1
ATOM 853 C C . THR A 1 109 ? 2.181 -5.460 -25.389 1.00 62.44 109 THR A C 1
ATOM 855 O O . THR A 1 109 ? 3.242 -5.879 -25.853 1.00 62.44 109 THR A O 1
ATOM 858 N N . LEU A 1 110 ? 1.864 -4.167 -25.386 1.00 59.41 110 LEU A N 1
ATOM 859 C CA . LEU A 1 110 ? 2.735 -3.102 -25.876 1.00 59.41 110 LEU A CA 1
ATOM 860 C C . LEU A 1 110 ? 3.473 -2.468 -24.696 1.00 59.41 110 LEU A C 1
ATOM 862 O O . LEU A 1 110 ? 2.847 -1.986 -23.756 1.00 59.41 110 LEU A O 1
ATOM 866 N N . MET A 1 111 ? 4.802 -2.442 -24.741 1.00 58.62 111 MET A N 1
ATOM 867 C CA . MET A 1 111 ? 5.608 -1.689 -23.780 1.00 58.62 111 MET A CA 1
ATOM 868 C C . MET A 1 111 ? 5.916 -0.315 -24.377 1.00 58.62 111 MET A C 1
ATOM 870 O O . MET A 1 111 ? 6.683 -0.209 -25.332 1.00 58.62 111 MET A O 1
ATOM 874 N N . LYS A 1 112 ? 5.310 0.741 -23.832 1.00 60.66 112 LYS A N 1
ATOM 875 C CA . LYS A 1 112 ? 5.647 2.127 -24.171 1.00 60.66 112 LYS A CA 1
ATOM 876 C C . LYS A 1 112 ? 6.789 2.562 -23.273 1.00 60.66 112 LYS A C 1
ATOM 878 O O . LYS A 1 112 ? 6.595 2.666 -22.070 1.00 60.66 112 LYS A O 1
ATOM 883 N N . PHE A 1 113 ? 7.966 2.793 -23.836 1.00 62.75 113 PHE A N 1
ATOM 884 C CA . PHE A 1 113 ? 9.113 3.323 -23.105 1.00 62.75 113 PHE A CA 1
ATOM 885 C C . PHE A 1 113 ? 9.370 4.759 -23.556 1.00 62.75 113 PHE A C 1
ATOM 887 O O . PHE A 1 113 ? 9.584 4.998 -24.744 1.00 62.75 113 PHE A O 1
ATOM 894 N N . CYS A 1 114 ? 9.358 5.699 -22.613 1.00 60.66 114 CYS A N 1
ATOM 895 C CA . CYS A 1 114 ? 9.651 7.104 -22.876 1.00 60.66 114 CYS A CA 1
ATOM 896 C C . CYS A 1 114 ? 10.905 7.493 -22.084 1.00 60.66 114 CYS A C 1
ATOM 898 O O . CYS A 1 114 ? 10.886 7.414 -20.852 1.00 60.66 114 CYS A O 1
ATOM 900 N N . PRO A 1 115 ? 12.008 7.897 -22.740 1.00 56.81 115 PRO A N 1
ATOM 901 C CA . PRO A 1 115 ? 13.173 8.390 -22.025 1.00 56.81 115 PRO A CA 1
ATOM 902 C C . PRO A 1 115 ? 12.815 9.594 -21.128 1.00 56.81 115 PRO A C 1
ATOM 904 O O . PRO A 1 115 ? 12.120 10.506 -21.568 1.00 56.81 115 PRO A O 1
ATOM 907 N N . PRO A 1 116 ? 13.311 9.642 -19.879 1.00 51.69 116 PRO A N 1
ATOM 908 C CA . PRO A 1 116 ? 12.913 10.646 -18.884 1.00 51.69 116 PRO A CA 1
ATOM 909 C C . PRO A 1 116 ? 13.386 12.081 -19.190 1.00 51.69 116 PRO A C 1
ATOM 911 O O . PRO A 1 116 ? 13.036 12.995 -18.458 1.00 51.69 116 PRO A O 1
ATOM 914 N N . ASN A 1 117 ? 14.160 12.284 -20.263 1.00 52.03 117 ASN A N 1
ATOM 915 C CA . ASN A 1 117 ? 14.723 13.573 -20.686 1.00 52.03 117 ASN A CA 1
ATOM 916 C C . ASN A 1 117 ? 14.169 14.047 -22.047 1.00 52.03 117 ASN A C 1
ATOM 918 O O . ASN A 1 117 ? 14.867 14.686 -22.833 1.00 52.03 117 ASN A O 1
ATOM 922 N N . ILE A 1 118 ? 12.906 13.733 -22.345 1.00 55.50 118 ILE A N 1
ATOM 923 C CA . ILE A 1 118 ? 12.184 14.258 -23.513 1.00 55.50 118 ILE A CA 1
ATOM 924 C C . ILE A 1 118 ? 11.596 15.645 -23.189 1.00 55.50 118 ILE A C 1
ATOM 926 O O . ILE A 1 118 ? 10.395 15.866 -23.261 1.00 55.50 118 ILE A O 1
ATOM 930 N N . GLU A 1 119 ? 12.429 16.610 -22.810 1.00 53.56 119 GLU A N 1
ATOM 931 C CA . GLU A 1 119 ? 11.995 18.018 -22.890 1.00 53.56 119 GLU A CA 1
ATOM 932 C C . GLU A 1 119 ? 12.218 18.580 -24.298 1.00 53.56 119 GLU A C 1
ATOM 934 O O . GLU A 1 119 ? 11.561 19.532 -24.696 1.00 53.56 119 GLU A O 1
ATOM 939 N N . ASN A 1 120 ? 13.072 17.932 -25.097 1.00 48.44 120 ASN A N 1
ATOM 940 C CA . ASN A 1 120 ? 13.304 18.272 -26.493 1.00 48.44 120 ASN A CA 1
ATOM 941 C C . ASN A 1 120 ? 13.455 16.984 -27.316 1.00 48.44 120 ASN A C 1
ATOM 943 O O . ASN A 1 120 ? 14.574 16.564 -27.614 1.00 48.44 120 ASN A O 1
ATOM 947 N N . ILE A 1 121 ? 12.344 16.354 -27.724 1.00 58.66 121 ILE A N 1
ATOM 948 C CA . ILE A 1 121 ? 12.398 15.689 -29.033 1.00 58.66 121 ILE A CA 1
ATOM 949 C C . ILE A 1 121 ? 12.567 16.839 -30.014 1.00 58.66 121 ILE A C 1
ATOM 951 O O . ILE A 1 121 ? 11.626 17.582 -30.290 1.00 58.66 121 ILE A O 1
ATOM 955 N N . ASP A 1 122 ? 13.807 17.048 -30.442 1.00 50.09 122 ASP A N 1
ATOM 956 C CA . ASP A 1 122 ? 14.128 18.078 -31.407 1.00 50.09 122 ASP A CA 1
ATOM 957 C C . ASP A 1 122 ? 13.240 17.835 -32.633 1.00 50.09 122 ASP A C 1
ATOM 959 O O . ASP A 1 122 ? 13.258 16.746 -33.212 1.00 50.09 122 ASP A O 1
ATOM 963 N N . LYS A 1 123 ? 12.414 18.814 -33.012 1.00 52.59 123 LYS A N 1
ATOM 964 C CA . LYS A 1 123 ? 11.530 18.692 -34.185 1.00 52.59 123 LYS A CA 1
ATOM 965 C C . LYS A 1 123 ? 12.335 18.333 -35.440 1.00 52.59 123 LYS A C 1
ATOM 967 O O . LYS A 1 123 ? 11.811 17.674 -36.328 1.00 52.59 123 LYS A O 1
ATOM 972 N N . CYS A 1 124 ? 13.623 18.691 -35.452 1.00 46.94 124 CYS A N 1
ATOM 973 C CA . CYS A 1 124 ? 14.613 18.311 -36.455 1.00 46.94 124 CYS A 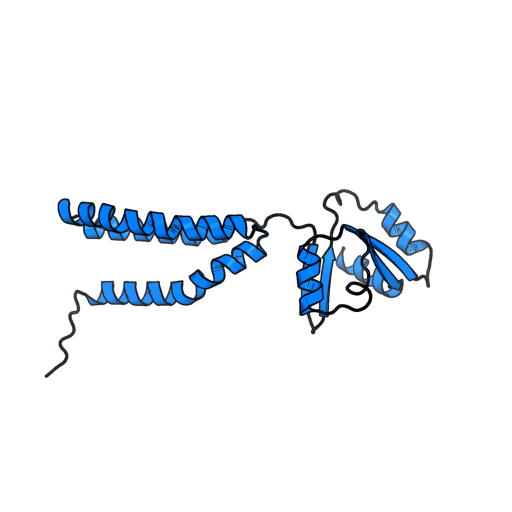CA 1
ATOM 974 C C . CYS A 1 124 ? 14.894 16.792 -36.515 1.00 46.94 124 CYS A C 1
ATOM 976 O O . CYS A 1 124 ? 15.169 16.259 -37.586 1.00 46.94 124 CYS A O 1
ATOM 978 N N . LEU A 1 125 ? 14.819 16.064 -35.393 1.00 58.66 125 LEU A N 1
ATOM 979 C CA . LEU A 1 125 ? 14.953 14.600 -35.370 1.00 58.66 125 LEU A CA 1
ATOM 980 C C . LEU A 1 125 ? 13.703 13.916 -35.925 1.00 58.66 125 LEU A C 1
ATOM 982 O O . LEU A 1 125 ? 13.837 12.951 -36.670 1.00 58.66 125 LEU A O 1
ATOM 986 N N . ILE A 1 126 ? 12.507 14.435 -35.618 1.00 60.94 126 ILE A N 1
ATOM 987 C CA . ILE A 1 126 ? 11.260 13.943 -36.225 1.00 60.94 126 ILE A CA 1
ATOM 988 C C . ILE A 1 126 ? 11.281 14.220 -37.729 1.00 60.94 126 ILE A C 1
ATOM 990 O O . ILE A 1 126 ? 11.059 13.299 -38.505 1.00 60.94 126 ILE A O 1
ATOM 994 N N . SER A 1 127 ? 11.632 15.440 -38.155 1.00 55.12 127 SER A N 1
ATOM 995 C CA . SER A 1 127 ? 11.655 15.790 -39.580 1.00 55.12 127 SER A CA 1
ATOM 996 C C . SER A 1 127 ? 12.708 15.000 -40.357 1.00 55.12 127 SER A C 1
ATOM 998 O O . SER A 1 127 ? 12.432 14.561 -41.461 1.00 55.12 127 SER A O 1
ATOM 1000 N N . LYS A 1 128 ? 13.884 14.712 -39.781 1.00 58.12 128 LYS A N 1
ATOM 1001 C CA . LYS A 1 128 ? 14.864 13.810 -40.416 1.00 58.12 128 LYS A CA 1
ATOM 1002 C C . LYS A 1 128 ? 14.359 12.371 -40.536 1.00 58.12 128 LYS A C 1
ATOM 1004 O O . LYS A 1 128 ? 14.658 11.710 -41.521 1.00 58.12 128 LYS A O 1
ATOM 1009 N N . VAL A 1 129 ? 13.593 11.884 -39.558 1.00 61.19 129 VAL A N 1
ATOM 1010 C CA . VAL A 1 129 ? 12.970 10.549 -39.609 1.00 61.19 129 VAL A CA 1
ATOM 1011 C C . VAL A 1 129 ? 11.800 10.510 -40.603 1.00 61.19 129 VAL A C 1
ATOM 1013 O O . VAL A 1 129 ? 11.573 9.480 -41.227 1.00 61.19 129 VAL A O 1
ATOM 1016 N N . VAL A 1 130 ? 11.071 11.608 -40.796 1.00 61.28 130 VAL A N 1
ATOM 1017 C CA . VAL A 1 130 ? 9.946 11.676 -41.743 1.00 61.28 130 VAL A CA 1
ATOM 1018 C C . VAL A 1 130 ? 10.426 11.935 -43.181 1.00 61.28 130 VAL A C 1
ATOM 1020 O O . VAL A 1 130 ? 9.962 11.276 -44.105 1.00 61.28 130 VAL A O 1
ATOM 1023 N N . ASP A 1 131 ? 11.413 12.805 -43.393 1.00 57.53 131 ASP A N 1
ATOM 1024 C CA . ASP A 1 131 ? 11.806 13.234 -44.743 1.00 57.53 131 ASP A CA 1
ATOM 1025 C C . ASP A 1 131 ? 12.771 12.267 -45.456 1.00 57.53 131 ASP A C 1
ATOM 1027 O O . ASP A 1 131 ? 12.800 12.229 -46.688 1.00 57.53 131 ASP A O 1
ATOM 1031 N N . GLU A 1 132 ? 13.573 11.466 -44.735 1.00 54.22 132 GLU A N 1
ATOM 1032 C CA . GLU A 1 132 ? 14.660 10.708 -45.381 1.00 54.22 132 GLU A CA 1
ATOM 1033 C C . GLU A 1 132 ? 14.284 9.357 -45.992 1.00 54.22 132 GLU A C 1
ATOM 1035 O O . GLU A 1 132 ? 15.152 8.754 -46.615 1.00 54.22 132 GLU A O 1
ATOM 1040 N N . ASN A 1 133 ? 13.040 8.869 -45.927 1.00 52.19 133 ASN A N 1
ATOM 1041 C CA . ASN A 1 133 ? 12.666 7.699 -46.732 1.00 52.19 133 ASN A CA 1
ATOM 1042 C C . ASN A 1 133 ? 11.150 7.520 -46.877 1.00 52.19 133 ASN A C 1
ATOM 1044 O O . ASN A 1 133 ? 10.534 6.806 -46.087 1.00 52.19 133 ASN A O 1
ATOM 1048 N N . ASN A 1 134 ? 10.594 7.983 -48.000 1.00 56.81 134 ASN A N 1
ATOM 1049 C CA . ASN A 1 134 ? 9.209 7.711 -48.417 1.00 56.81 134 ASN A CA 1
ATOM 1050 C C . ASN A 1 134 ? 8.851 6.209 -48.563 1.00 56.81 134 ASN A C 1
ATOM 1052 O O . ASN A 1 134 ? 7.740 5.908 -48.974 1.00 56.81 134 ASN A O 1
ATOM 1056 N N . ASN A 1 135 ? 9.756 5.263 -48.266 1.00 61.19 135 ASN A N 1
ATOM 1057 C CA . ASN A 1 135 ? 9.519 3.809 -48.257 1.00 61.19 135 ASN A CA 1
ATOM 1058 C C . ASN A 1 135 ? 10.485 3.027 -47.328 1.00 61.19 135 ASN A C 1
ATOM 1060 O O . ASN A 1 135 ? 10.735 1.839 -47.538 1.00 61.19 135 ASN A O 1
ATOM 1064 N N . GLY A 1 136 ? 11.085 3.679 -46.329 1.00 66.44 136 GLY A N 1
ATOM 1065 C CA . GLY A 1 136 ? 12.133 3.075 -45.494 1.00 66.44 136 GLY A CA 1
ATOM 1066 C C . GLY A 1 136 ? 11.601 2.300 -44.289 1.00 66.44 136 GLY A C 1
ATOM 1067 O O . GLY A 1 136 ? 10.504 2.554 -43.791 1.00 66.44 136 GLY A O 1
ATOM 1068 N N . THR A 1 137 ? 12.409 1.368 -43.782 1.00 64.12 137 THR A N 1
ATOM 1069 C CA . THR A 1 137 ? 12.209 0.752 -42.463 1.00 64.12 137 THR A CA 1
ATOM 1070 C C . THR A 1 137 ? 13.191 1.350 -41.465 1.00 64.12 137 THR A C 1
ATOM 1072 O O . THR A 1 137 ? 14.402 1.269 -41.671 1.00 64.12 137 THR A O 1
ATOM 1075 N N . PHE A 1 138 ? 12.686 1.907 -40.370 1.00 68.69 138 PHE A N 1
ATOM 1076 C CA . PHE A 1 138 ? 13.504 2.432 -39.281 1.00 68.69 138 PHE A CA 1
ATOM 1077 C C . PHE A 1 138 ? 13.855 1.308 -38.322 1.00 68.69 138 PHE A C 1
ATOM 1079 O O . PHE A 1 138 ? 12.963 0.723 -37.714 1.00 68.69 138 PHE A O 1
ATOM 1086 N N . GLY A 1 139 ? 15.145 1.004 -38.199 1.00 68.12 139 GLY A N 1
ATOM 1087 C CA . GLY A 1 139 ? 15.657 0.107 -37.171 1.00 68.12 139 GLY A CA 1
ATOM 1088 C C . GLY A 1 139 ? 15.841 0.856 -35.855 1.00 68.12 139 GLY A C 1
ATOM 1089 O O . GLY A 1 139 ? 16.515 1.883 -35.822 1.00 68.12 139 GLY A O 1
ATOM 1090 N N . ALA A 1 140 ? 15.265 0.344 -34.776 1.00 68.69 140 ALA A N 1
ATOM 1091 C CA . ALA A 1 140 ? 15.569 0.765 -33.419 1.00 68.69 140 ALA 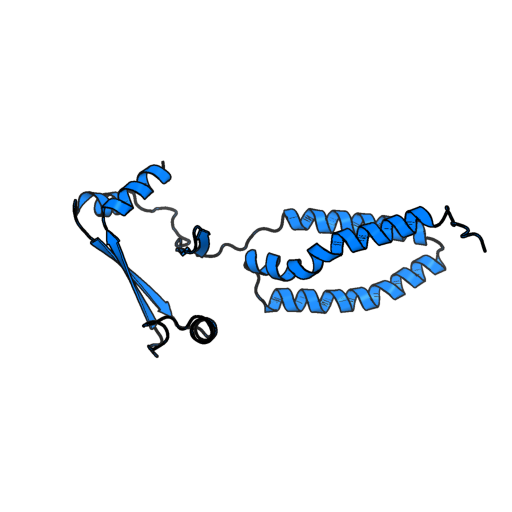A CA 1
ATOM 1092 C C . ALA A 1 140 ? 16.248 -0.393 -32.690 1.00 68.69 140 ALA A C 1
ATOM 1094 O O . ALA A 1 140 ? 15.723 -1.505 -32.660 1.00 68.69 140 ALA A O 1
ATOM 1095 N N . ASN A 1 141 ? 17.409 -0.109 -32.105 1.00 74.50 141 ASN A N 1
ATOM 1096 C CA . ASN A 1 141 ? 18.135 -1.036 -31.252 1.00 74.50 141 ASN A CA 1
ATOM 1097 C C . ASN A 1 141 ? 18.040 -0.537 -29.809 1.00 74.50 141 ASN A C 1
ATOM 1099 O O . ASN A 1 141 ? 18.375 0.615 -29.514 1.00 74.50 141 ASN A O 1
ATOM 1103 N N . LEU A 1 142 ? 17.558 -1.401 -28.921 1.00 71.62 142 LEU A N 1
ATOM 1104 C CA . LEU A 1 142 ? 17.544 -1.169 -27.486 1.00 71.62 142 LEU A CA 1
ATOM 1105 C C . LEU A 1 142 ? 18.515 -2.137 -26.807 1.00 71.62 142 LEU A C 1
ATOM 1107 O O . LEU A 1 142 ? 18.286 -3.346 -26.809 1.00 71.62 142 LEU A O 1
ATOM 1111 N N . GLN A 1 143 ? 19.540 -1.590 -26.151 1.00 76.94 143 GLN A N 1
ATOM 1112 C CA . GLN A 1 143 ? 20.485 -2.362 -25.345 1.00 76.94 143 GLN A CA 1
ATOM 1113 C C . GLN A 1 143 ? 20.117 -2.293 -23.863 1.00 76.94 143 GLN A C 1
ATOM 1115 O O . GLN A 1 143 ? 20.005 -1.212 -23.282 1.00 76.94 143 GLN A O 1
ATOM 1120 N N . CYS A 1 144 ? 19.945 -3.451 -23.233 1.00 73.44 144 CYS A N 1
ATOM 1121 C CA . CYS A 1 144 ? 19.601 -3.571 -21.817 1.00 73.44 144 CYS A CA 1
ATOM 1122 C C . CYS A 1 144 ? 20.602 -4.465 -21.081 1.00 73.44 144 CYS A C 1
ATOM 1124 O O . CYS A 1 144 ? 20.988 -5.520 -21.575 1.00 73.44 144 CYS A O 1
ATOM 1126 N N . GLU A 1 145 ? 20.978 -4.103 -19.854 1.00 80.94 145 GLU A N 1
ATOM 1127 C CA . GLU A 1 145 ? 21.749 -5.003 -18.992 1.00 80.94 145 GLU A CA 1
ATOM 1128 C C . GLU A 1 145 ? 20.826 -6.047 -18.347 1.00 80.94 145 GLU A C 1
ATOM 1130 O O . GLU A 1 145 ? 19.779 -5.731 -17.767 1.00 80.94 145 GLU A O 1
ATOM 1135 N N . ARG A 1 146 ? 21.220 -7.317 -18.430 1.00 77.38 146 ARG A N 1
ATOM 1136 C CA . ARG A 1 146 ? 20.476 -8.429 -17.847 1.00 77.38 146 ARG A CA 1
ATOM 1137 C C . ARG A 1 146 ? 20.499 -8.342 -16.324 1.00 77.38 146 ARG A C 1
ATOM 1139 O O . ARG A 1 146 ? 21.547 -8.423 -15.691 1.00 77.38 146 ARG A O 1
ATOM 1146 N N . ASN A 1 147 ? 19.310 -8.269 -15.736 1.00 77.12 147 ASN A N 1
ATOM 1147 C CA . ASN A 1 147 ? 19.091 -8.314 -14.291 1.00 77.12 147 ASN A CA 1
ATOM 1148 C C . ASN A 1 147 ? 18.358 -9.611 -13.894 1.00 77.12 147 ASN A C 1
ATOM 1150 O O . ASN A 1 147 ? 17.722 -10.253 -14.727 1.00 77.12 147 ASN A O 1
ATOM 1154 N N . GLN A 1 148 ? 18.362 -9.966 -12.609 1.00 75.75 148 GLN A N 1
ATOM 1155 C CA . GLN A 1 148 ? 17.689 -11.132 -12.027 1.00 75.75 148 GLN A CA 1
ATOM 1156 C C . GLN A 1 148 ? 16.196 -11.233 -12.402 1.00 75.75 148 GLN A C 1
ATOM 1158 O O . GLN A 1 148 ? 15.655 -12.332 -12.494 1.00 75.75 148 GLN A O 1
ATOM 1163 N N . LYS A 1 149 ? 15.534 -10.101 -12.686 1.00 73.69 149 LYS A N 1
ATOM 1164 C CA . LYS A 1 149 ? 14.140 -10.050 -13.165 1.00 73.69 149 LYS A CA 1
ATOM 1165 C C . LYS A 1 149 ? 13.932 -10.744 -14.521 1.00 73.69 149 LYS A C 1
ATOM 1167 O O . LYS A 1 149 ? 12.841 -11.255 -14.770 1.00 73.69 149 LYS A O 1
ATOM 1172 N N . PHE A 1 150 ? 14.954 -10.809 -15.376 1.00 75.44 150 PHE A N 1
ATOM 1173 C CA . PHE A 1 150 ? 14.861 -11.509 -16.662 1.00 75.44 150 PHE A CA 1
ATOM 1174 C C . PHE A 1 150 ? 14.737 -13.023 -16.490 1.00 75.44 150 PHE A C 1
ATOM 1176 O O . PHE A 1 150 ? 14.040 -13.659 -17.272 1.00 75.44 150 PHE A O 1
ATOM 1183 N N . ASN A 1 151 ? 15.300 -13.594 -15.421 1.00 74.00 151 ASN A N 1
ATOM 1184 C CA . ASN A 1 151 ? 15.166 -15.027 -15.146 1.00 74.00 151 ASN A CA 1
ATOM 1185 C C . ASN A 1 151 ? 13.695 -15.412 -14.930 1.00 74.00 151 ASN A C 1
ATOM 1187 O O . ASN A 1 151 ? 13.245 -16.436 -15.432 1.00 74.00 151 ASN A O 1
ATOM 1191 N N . SER A 1 152 ? 12.921 -14.564 -14.242 1.00 72.75 152 SER A N 1
ATOM 1192 C CA . SER A 1 152 ? 11.476 -14.765 -14.060 1.00 72.75 152 SER A CA 1
ATOM 1193 C C . SER A 1 152 ? 10.666 -14.615 -15.350 1.00 72.75 152 SER A C 1
ATOM 1195 O O . SER A 1 152 ? 9.648 -15.287 -15.497 1.00 72.75 152 SER A O 1
ATOM 1197 N N . ILE A 1 153 ? 11.106 -13.764 -16.282 1.00 75.75 153 ILE A N 1
ATOM 1198 C CA . ILE A 1 153 ? 10.474 -13.636 -17.604 1.00 75.75 153 ILE A CA 1
ATOM 1199 C C . ILE A 1 153 ? 10.745 -14.911 -18.401 1.00 75.75 153 ILE A C 1
ATOM 1201 O O . ILE A 1 153 ? 9.816 -15.536 -18.897 1.00 75.75 153 ILE A O 1
ATOM 1205 N N . CYS A 1 154 ? 11.998 -15.355 -18.455 1.00 79.81 154 CYS A N 1
ATOM 1206 C CA . CYS A 1 154 ? 12.371 -16.527 -19.237 1.00 79.81 154 CYS A CA 1
ATOM 1207 C C . CYS A 1 154 ? 11.816 -17.842 -18.694 1.00 79.81 154 CYS A C 1
ATOM 1209 O O . CYS A 1 154 ? 11.421 -18.694 -19.482 1.00 79.81 154 CYS A O 1
ATOM 1211 N N . ALA A 1 155 ? 11.696 -17.978 -17.373 1.00 81.25 155 ALA A N 1
ATOM 1212 C CA . ALA A 1 155 ? 11.087 -19.155 -16.761 1.00 81.25 155 ALA A CA 1
ATOM 1213 C C . ALA A 1 155 ? 9.589 -19.300 -17.086 1.00 81.25 155 ALA A C 1
ATOM 1215 O O . ALA A 1 155 ? 9.099 -20.420 -17.179 1.00 81.25 155 ALA A O 1
ATOM 1216 N N . ASN A 1 156 ? 8.863 -18.186 -17.248 1.00 78.88 156 ASN A N 1
ATOM 1217 C CA . ASN A 1 156 ? 7.406 -18.210 -17.404 1.00 78.88 156 ASN A CA 1
ATOM 1218 C C . ASN A 1 156 ? 6.931 -17.963 -18.841 1.00 78.88 156 ASN A C 1
ATOM 1220 O O . ASN A 1 156 ? 5.876 -18.461 -19.218 1.00 78.88 156 ASN A O 1
ATOM 1224 N N . TRP A 1 157 ? 7.643 -17.143 -19.618 1.00 74.75 157 TRP A N 1
ATOM 1225 C CA . TRP A 1 157 ? 7.193 -16.669 -20.936 1.00 74.75 157 TRP A CA 1
ATOM 1226 C C . TRP A 1 157 ? 7.954 -17.311 -22.099 1.00 74.75 157 TRP A C 1
ATOM 1228 O O . TRP A 1 157 ? 7.497 -17.204 -23.231 1.00 74.75 157 TRP A O 1
ATOM 1238 N N . ASN A 1 158 ? 9.089 -17.971 -21.828 1.00 76.00 158 ASN A N 1
ATOM 1239 C CA . ASN A 1 158 ? 9.913 -18.695 -22.803 1.00 76.00 158 ASN A CA 1
ATOM 1240 C C . ASN A 1 158 ? 10.098 -17.946 -24.139 1.00 76.00 158 ASN A C 1
ATOM 1242 O O . ASN A 1 158 ? 9.812 -18.473 -25.213 1.00 76.00 158 ASN A O 1
ATOM 1246 N N . VAL A 1 159 ? 10.517 -16.679 -24.059 1.00 74.75 159 VAL A N 1
ATOM 1247 C CA . VAL A 1 159 ? 10.613 -15.794 -25.225 1.00 74.75 159 VAL A CA 1
ATOM 1248 C C . VAL A 1 159 ? 11.790 -16.233 -26.114 1.00 74.75 159 VAL A C 1
ATOM 1250 O O . VAL A 1 159 ? 12.939 -16.159 -25.657 1.00 74.75 159 VAL A O 1
ATOM 1253 N N . PRO A 1 160 ? 11.541 -16.666 -27.366 1.00 70.38 160 PRO A N 1
ATOM 1254 C CA . PRO A 1 160 ? 12.590 -17.146 -28.265 1.00 70.38 160 PRO A CA 1
ATOM 1255 C C . PRO A 1 160 ? 13.598 -16.033 -28.587 1.00 70.38 160 PRO A 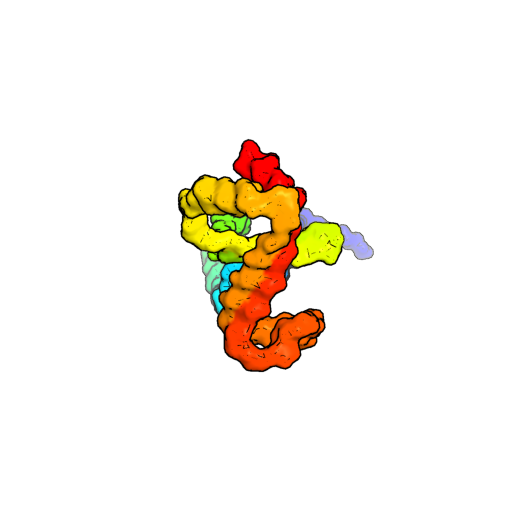C 1
ATOM 1257 O O . PRO A 1 160 ? 13.233 -14.862 -28.708 1.00 70.38 160 PRO A O 1
ATOM 1260 N N . GLY A 1 161 ? 14.883 -16.386 -28.672 1.00 71.06 161 GLY A N 1
ATOM 1261 C CA . GLY A 1 161 ? 15.996 -15.448 -28.901 1.00 71.06 161 GLY A CA 1
ATOM 1262 C C . GLY A 1 161 ? 16.435 -14.633 -27.671 1.00 71.06 161 GLY A C 1
ATOM 1263 O O . GLY A 1 161 ? 17.633 -14.484 -27.431 1.00 71.06 161 GLY A O 1
ATOM 1264 N N . LEU A 1 162 ? 15.498 -14.175 -26.833 1.00 73.75 162 LEU A N 1
ATOM 1265 C CA . LEU A 1 162 ? 15.811 -13.449 -25.592 1.00 73.75 162 LEU A CA 1
ATOM 1266 C C . LEU A 1 162 ? 16.332 -14.388 -24.491 1.00 73.75 162 LEU A C 1
ATOM 1268 O O . LEU A 1 162 ? 17.290 -14.063 -23.788 1.00 73.75 162 LEU A O 1
ATOM 1272 N N . CYS A 1 163 ? 15.689 -15.548 -24.341 1.00 74.88 163 CYS A N 1
ATOM 1273 C CA . CYS A 1 163 ? 15.934 -16.475 -23.234 1.00 74.88 163 CYS A CA 1
ATOM 1274 C C . CYS A 1 163 ? 16.996 -17.542 -23.517 1.00 74.88 163 CYS A C 1
ATOM 1276 O O . CYS A 1 163 ? 17.467 -18.195 -22.590 1.00 74.88 163 CYS A O 1
ATOM 1278 N N . GLU A 1 164 ? 17.395 -17.692 -24.779 1.00 75.06 164 GLU A N 1
ATOM 1279 C CA . GLU A 1 164 ? 18.451 -18.614 -25.216 1.00 75.06 164 GLU A CA 1
ATOM 1280 C C . GLU A 1 164 ? 19.846 -17.975 -25.139 1.00 75.06 164 GLU A C 1
ATOM 1282 O O . GLU A 1 164 ? 20.845 -18.660 -24.923 1.00 75.06 164 GLU A O 1
ATOM 1287 N N . SER A 1 165 ? 19.929 -16.648 -25.281 1.00 70.69 165 SER A N 1
ATOM 1288 C CA . SER A 1 165 ? 21.184 -15.913 -25.135 1.00 70.69 165 SER A CA 1
ATOM 1289 C C . SER A 1 165 ? 21.616 -15.883 -23.668 1.00 70.69 165 SER A C 1
ATOM 1291 O O . SER A 1 165 ? 20.795 -15.638 -22.788 1.00 70.69 165 SER A O 1
ATOM 1293 N N . ASN A 1 166 ? 22.911 -16.060 -23.389 1.00 69.06 166 ASN A N 1
ATOM 1294 C CA . ASN A 1 166 ? 23.511 -15.879 -22.056 1.00 69.06 166 ASN A CA 1
ATOM 1295 C C . ASN A 1 166 ? 24.272 -14.552 -21.911 1.00 69.06 166 ASN A C 1
ATOM 1297 O O . ASN A 1 166 ? 24.946 -14.327 -20.904 1.00 69.06 166 ASN A O 1
ATOM 1301 N N . ASN A 1 167 ? 24.161 -13.659 -22.896 1.00 77.81 167 ASN A N 1
ATOM 1302 C CA . ASN A 1 167 ? 24.881 -12.394 -22.872 1.00 77.81 167 ASN A CA 1
ATOM 1303 C C . ASN A 1 167 ? 24.395 -11.492 -21.731 1.00 77.81 167 ASN A C 1
ATOM 1305 O O . ASN A 1 167 ? 23.197 -11.365 -21.456 1.00 77.81 167 ASN A O 1
ATOM 1309 N N . LYS A 1 168 ? 25.358 -10.831 -21.079 1.00 78.62 168 LYS A N 1
ATOM 1310 C CA . LYS A 1 168 ? 25.097 -9.836 -20.031 1.00 78.62 168 LYS A CA 1
ATOM 1311 C C . LYS A 1 168 ? 24.316 -8.637 -20.577 1.00 78.62 168 LYS A C 1
ATOM 1313 O O . LYS A 1 168 ? 23.523 -8.050 -19.850 1.00 78.62 168 LYS A O 1
ATOM 1318 N N . ILE A 1 169 ? 24.536 -8.302 -21.844 1.00 77.00 169 ILE A N 1
ATOM 1319 C CA . ILE A 1 169 ? 23.815 -7.263 -22.576 1.00 77.00 169 ILE A CA 1
ATOM 1320 C C . ILE A 1 169 ? 22.813 -7.955 -23.499 1.00 77.00 169 ILE A C 1
ATOM 1322 O O . ILE A 1 169 ? 23.138 -8.946 -24.153 1.00 77.00 169 ILE A O 1
ATOM 1326 N N . ILE A 1 170 ? 21.584 -7.461 -23.475 1.00 76.88 170 ILE A N 1
ATOM 1327 C CA . ILE A 1 170 ? 20.471 -7.902 -24.300 1.00 76.88 170 ILE A CA 1
ATOM 1328 C C . ILE A 1 170 ? 20.255 -6.827 -25.353 1.00 76.88 170 ILE A C 1
ATOM 1330 O O . ILE A 1 170 ? 19.949 -5.690 -24.999 1.00 76.88 170 ILE A O 1
ATOM 1334 N N . ASP A 1 171 ? 20.372 -7.221 -26.612 1.00 75.38 171 ASP A N 1
ATOM 1335 C CA . ASP A 1 171 ? 20.070 -6.378 -27.759 1.00 75.38 171 ASP A CA 1
ATOM 1336 C C . ASP A 1 171 ? 18.673 -6.732 -28.275 1.00 75.38 171 ASP A C 1
ATOM 1338 O O . ASP A 1 171 ? 18.369 -7.900 -28.535 1.00 75.38 171 ASP A O 1
ATOM 1342 N N . ILE A 1 172 ? 17.802 -5.729 -28.367 1.00 73.56 172 ILE A N 1
ATOM 1343 C CA . ILE A 1 172 ? 16.459 -5.861 -28.930 1.00 73.56 172 ILE A CA 1
ATOM 1344 C C . ILE A 1 172 ? 16.390 -4.966 -30.158 1.00 73.56 172 ILE A C 1
ATOM 1346 O O . ILE A 1 172 ? 16.314 -3.743 -30.038 1.00 73.56 172 ILE A O 1
ATOM 1350 N N . ASP A 1 173 ? 16.391 -5.594 -31.329 1.00 74.44 173 ASP A N 1
ATOM 1351 C CA . ASP A 1 173 ? 16.218 -4.917 -32.606 1.00 74.44 173 ASP A CA 1
ATOM 1352 C C . ASP A 1 173 ? 14.749 -4.959 -33.027 1.00 74.44 173 ASP A C 1
ATOM 1354 O O . ASP A 1 173 ? 14.101 -6.009 -33.023 1.00 74.44 173 ASP A O 1
ATOM 1358 N N . THR A 1 174 ? 14.210 -3.811 -33.418 1.00 69.00 174 THR A N 1
ATOM 1359 C CA . THR A 1 174 ? 12.877 -3.706 -34.009 1.00 69.00 174 THR A CA 1
ATOM 1360 C C . THR A 1 174 ? 12.931 -2.843 -35.255 1.00 69.00 174 THR A C 1
ATOM 1362 O O . THR A 1 174 ? 13.715 -1.901 -35.329 1.00 69.00 174 THR A O 1
ATOM 1365 N N . SER A 1 175 ? 12.111 -3.171 -36.251 1.00 68.00 175 SER A N 1
ATOM 1366 C CA . SER A 1 175 ? 11.986 -2.372 -37.467 1.00 68.00 175 SER A CA 1
ATOM 1367 C C . SER A 1 175 ? 10.562 -1.850 -37.611 1.00 68.00 175 SER A C 1
ATOM 1369 O O . SER A 1 175 ? 9.591 -2.593 -37.455 1.00 68.00 175 SER A O 1
ATOM 1371 N N . VAL A 1 176 ? 10.430 -0.555 -37.886 1.00 68.69 176 VAL A N 1
ATOM 1372 C CA . VAL A 1 176 ? 9.142 0.111 -38.093 1.00 68.69 176 VAL A CA 1
ATOM 1373 C C . VAL A 1 176 ? 9.080 0.618 -39.526 1.00 68.69 176 VAL A C 1
ATOM 1375 O O . VAL A 1 176 ? 9.951 1.360 -39.970 1.00 68.69 176 VAL A O 1
ATOM 1378 N N . ALA A 1 177 ? 8.050 0.203 -40.261 1.00 66.38 177 ALA A N 1
ATOM 1379 C CA . ALA A 1 177 ? 7.782 0.716 -41.598 1.00 66.38 177 ALA A CA 1
ATOM 1380 C C . ALA A 1 177 ? 7.276 2.166 -41.531 1.00 66.38 177 ALA A C 1
ATOM 1382 O O . ALA A 1 177 ? 6.485 2.513 -40.650 1.00 66.38 177 ALA A O 1
ATOM 1383 N N . HIS A 1 178 ? 7.715 2.993 -42.478 1.00 61.44 178 HIS A N 1
ATOM 1384 C CA . HIS A 1 178 ? 7.418 4.426 -42.547 1.00 61.44 178 HIS A CA 1
ATOM 1385 C C . HIS A 1 178 ? 5.914 4.771 -42.449 1.00 61.44 178 HIS A C 1
ATOM 1387 O O . HIS A 1 178 ? 5.528 5.672 -41.711 1.00 61.44 178 HIS A O 1
ATOM 1393 N N . ASN A 1 179 ? 5.037 3.973 -43.067 1.00 59.78 179 ASN A N 1
ATOM 1394 C CA . ASN A 1 179 ? 3.577 4.155 -43.029 1.00 59.78 179 ASN A CA 1
ATOM 1395 C C . ASN A 1 179 ? 2.937 4.050 -41.626 1.00 59.78 179 ASN A C 1
ATOM 1397 O O . ASN A 1 179 ? 1.819 4.515 -41.419 1.00 59.78 179 ASN A O 1
ATOM 1401 N N . LYS A 1 180 ? 3.612 3.425 -40.653 1.00 59.09 180 LYS A N 1
ATOM 1402 C CA . LYS A 1 180 ? 3.158 3.365 -39.251 1.00 59.09 180 LYS A CA 1
ATOM 1403 C C . LYS A 1 180 ? 3.568 4.600 -38.441 1.00 59.09 180 LYS A C 1
ATOM 1405 O O . LYS A 1 180 ? 3.033 4.796 -37.352 1.00 59.09 180 LYS A O 1
ATOM 1410 N N . ILE A 1 181 ? 4.500 5.406 -38.953 1.00 56.66 181 ILE A N 1
ATOM 1411 C CA . ILE A 1 181 ? 5.060 6.583 -38.277 1.00 56.66 181 ILE A CA 1
ATOM 1412 C C . ILE A 1 181 ? 4.170 7.817 -38.499 1.00 56.66 181 ILE A C 1
ATOM 1414 O O . ILE A 1 181 ? 3.900 8.523 -37.533 1.00 56.66 181 ILE A O 1
ATOM 1418 N N . GLU A 1 182 ? 3.597 8.013 -39.695 1.00 50.56 182 GLU A N 1
ATOM 1419 C CA . GLU A 1 182 ? 2.624 9.098 -39.969 1.00 50.56 182 GLU A CA 1
ATOM 1420 C C . GLU A 1 182 ? 1.411 9.072 -39.019 1.00 50.56 182 GLU A C 1
ATOM 1422 O O . GLU A 1 182 ? 0.857 10.104 -38.641 1.00 50.56 182 GLU A O 1
ATOM 1427 N N . HIS A 1 183 ? 1.003 7.883 -38.568 1.00 44.28 183 HIS A N 1
ATOM 1428 C CA . HIS A 1 183 ? -0.130 7.739 -37.655 1.00 44.28 183 HIS A CA 1
ATOM 1429 C C . HIS A 1 183 ? 0.167 8.263 -36.233 1.00 44.28 183 HIS A C 1
ATOM 1431 O O . HIS A 1 183 ? -0.772 8.581 -35.502 1.00 44.28 183 HIS A O 1
ATOM 1437 N N . LEU A 1 184 ? 1.444 8.366 -35.836 1.00 44.53 184 LEU A N 1
ATOM 1438 C CA . LEU A 1 184 ? 1.867 8.945 -34.553 1.00 44.53 184 LEU A CA 1
ATOM 1439 C C . LEU A 1 184 ? 1.855 10.479 -34.584 1.00 44.53 184 LEU A C 1
ATOM 1441 O O . LEU A 1 184 ? 1.560 11.097 -33.564 1.00 44.53 184 LEU A O 1
ATOM 1445 N N . GLU A 1 185 ? 2.111 11.092 -35.741 1.00 42.78 185 GLU A N 1
ATOM 1446 C CA . GLU A 1 185 ? 2.104 12.551 -35.911 1.00 42.78 185 GLU A CA 1
ATOM 1447 C C . GLU A 1 185 ? 0.685 13.135 -35.773 1.00 42.78 185 GLU A C 1
ATOM 1449 O O . GLU A 1 185 ? 0.488 14.148 -35.105 1.00 42.78 185 GLU A O 1
ATOM 1454 N N . ASN A 1 186 ? -0.328 12.424 -36.279 1.00 38.38 186 ASN A N 1
ATOM 1455 C CA . ASN A 1 186 ? -1.744 12.794 -36.129 1.00 38.38 186 ASN A CA 1
ATOM 1456 C C . ASN A 1 186 ? -2.312 12.601 -34.710 1.00 38.38 186 ASN A C 1
ATOM 1458 O O . ASN A 1 186 ? -3.416 13.059 -34.437 1.00 38.38 186 ASN A O 1
ATOM 1462 N N . VAL A 1 187 ? -1.606 11.888 -33.825 1.00 35.69 187 VAL A N 1
ATOM 1463 C CA . VAL A 1 187 ? -2.018 11.654 -32.424 1.00 35.69 187 VAL A CA 1
ATOM 1464 C C . VAL A 1 187 ? -1.307 12.614 -31.458 1.00 35.69 187 VAL A C 1
ATOM 1466 O O . VAL A 1 187 ? -1.745 12.779 -30.321 1.00 35.69 187 VAL A O 1
ATOM 1469 N N . LEU A 1 188 ? -0.206 13.235 -31.895 1.00 35.66 188 LEU A N 1
ATOM 1470 C CA . LEU A 1 188 ? 0.595 14.180 -31.109 1.00 35.66 188 LEU A CA 1
ATOM 1471 C C . LEU A 1 188 ? 0.241 15.661 -31.367 1.00 35.66 188 LEU A C 1
ATOM 1473 O O . LEU A 1 188 ? 0.735 16.515 -30.630 1.00 35.66 188 LEU A O 1
ATOM 1477 N N . ASN A 1 189 ? -0.611 15.953 -32.357 1.00 32.16 189 ASN A N 1
ATOM 1478 C CA . ASN A 1 189 ? -1.287 17.247 -32.559 1.00 32.16 189 ASN A CA 1
ATOM 1479 C C . ASN A 1 189 ? -2.744 17.175 -32.091 1.00 32.16 189 ASN A C 1
ATOM 1481 O O . ASN A 1 189 ? -3.254 18.222 -31.631 1.00 32.16 189 ASN A O 1
#

Secondary structure (DSSP, 8-state):
------TTTHHHHHHHHHHHHHHHHHHHHHHHHHHHTT--HHHHHHHHHHHHHHHHHHHHHHHHHHHHTT-HHHHHHHHHHHHHHHHHHGGGPPPPP-SEEEEEETTEEEEEE--TTTT---HHHHHHHHHT-TTPEEEEEEEEE--HHHHHHHHHH--TTTTT---SEEEEEEEEEGGGTHHHHHHH-

pLDDT: mean 77.63, std 16.17, range [32.16, 96.88]

Foldseek 3Di:
DDDDDDPVCVVVVVCVVVVCVVVVVPVVCPLVVCVVLPDDPVVSVVVVVVVVVCVVVVVVVVVCVCVVVVPVVVVVVVVVVVVVVVVVCVVVDHRDDDQWDWDDDPNDTDIDGHPPPVPDPPVVVVCCLLPVDPWDKDKDKDKDFDDPVVVVCCVPVVDPPQNVDPDRIDIDIDIDTNVVSVVVVVVVD

Sequence (189 aa):
MGVEIDTHLLPMKGHYFLFNAGTAPVVPFIPTLAKQLGYSSVIVGVIYTILPIVGLISKPLFGIIGDRFHIQKKLFILFQFIIIISFFAIIFIPSIPSNGEFHCHEGVTLMKFCPPNIENIDKCLISKVVDENNNGTFGANLQCERNQKFNSICANWNVPGLCESNNKIIDIDTSVAHNKIEHLENVLN

InterPro domains:
  IPR024989 Major facilitator superfamily associated domain [PF12832] (10-104)
  IPR036259 MFS transporter superfamily [G3DSA:1.20.1250.20] (12-100)
  IPR036259 MFS transporter superfamily [SSF103473] (15-97)
  IPR051717 Major facilitator superfamily MFSD6 [PTHR16172] (4-132)